Protein AF-V6TWR4-F1 (afdb_monomer)

InterPro domains:
  IPR002110 Ankyrin repeat [PF00023] (154-177)
  IPR002110 Ankyrin repeat [PF12796] (1-73)
  IPR002110 Ankyrin repeat [PF12796] (92-148)
  IPR002110 Ankyrin repeat [PF12796] (181-239)
  IPR002110 Ankyrin repeat [PS50088] (25-45)
  IPR002110 Ankyrin repeat [PS50088] (154-177)
  IPR002110 Ankyrin repeat [PS50088] (185-217)
  IPR002110 Ankyrin repeat [PS50088] (216-243)
  IPR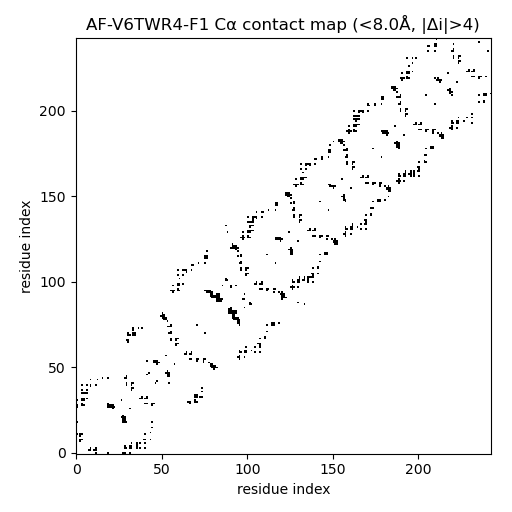002110 Ankyrin repeat [SM00248] (25-49)
  IPR002110 Ankyrin repeat [SM00248] (51-81)
  IPR002110 Ankyrin repeat [SM00248] (92-121)
  IPR002110 Ankyrin repeat [SM00248] (123-152)
  IPR002110 Ankyrin repeat [SM00248] (154-183)
  IPR002110 Ankyrin repeat [SM00248] (185-214)
  IPR002110 Ankyrin repeat [SM00248] (216-243)
  IPR036770 Ankyrin repeat-containing domain superfamily [G3DSA:1.25.40.20] (1-46)
  IPR036770 Ankyrin repeat-containing domain superfamily [G3DSA:1.25.40.20] (47-179)
  IPR036770 Ankyrin repeat-containing domain superfamily [G3DSA:1.25.40.20] (180-241)
  IPR036770 Ankyrin repeat-containing domain superfamily [SSF48403] (2-239)
  IPR050889 Dendritic Spine Regulation and Scaffold [PTHR24166] (138-241)

Sequence (243 aa):
MCAAFIGDIELARSHLSDKDKKNGDGDTALMIAARAGHVNIVELLDPTDKAGVTALMRAADRNDVEAVRALIPLQKGRKTTGCIGTNRAWIFEGTALMIAAAYGHTEVVRLLVEHEMGMRDSYGYTALMMAARNSCTGCVKLLLEKEAGVRDNQGWTALMLAARSGYVECIKLLVKREGGMRDAFGKTALMYAAQGGHKGCIKLLIEKESKVQDKDGVTALMVAAENGNSELITLLLEKEGGM

Radius of gyration: 22.2 Å; Cα contacts (8 Å, |Δi|>4): 477; chains: 1; bounding box: 51×30×66 Å

Structure (mmCIF, N/CA/C/O backbone):
data_AF-V6TWR4-F1
#
_entry.id   AF-V6TWR4-F1
#
loop_
_atom_site.group_PDB
_atom_site.id
_atom_site.type_symbol
_atom_site.label_atom_id
_atom_site.label_alt_id
_atom_site.label_comp_id
_atom_site.label_asym_id
_atom_site.label_entity_id
_atom_site.label_seq_id
_atom_site.pdbx_PDB_ins_code
_atom_site.Cartn_x
_atom_site.Cartn_y
_atom_site.Cartn_z
_atom_site.occupancy
_atom_site.B_iso_or_equiv
_atom_site.auth_seq_id
_atom_site.auth_comp_id
_atom_site.auth_asym_id
_atom_site.auth_atom_id
_atom_site.pdbx_PDB_model_num
ATOM 1 N N . MET A 1 1 ? 18.744 5.187 -27.380 1.00 91.50 1 MET A N 1
ATOM 2 C CA . MET A 1 1 ? 17.299 5.299 -27.700 1.00 91.50 1 MET A CA 1
ATOM 3 C C . MET A 1 1 ? 16.928 4.537 -28.962 1.00 91.50 1 MET A C 1
ATOM 5 O O . MET A 1 1 ? 16.114 3.639 -28.843 1.00 91.50 1 MET A O 1
ATOM 9 N N . CYS A 1 2 ? 17.545 4.794 -30.126 1.00 93.62 2 CYS A N 1
ATOM 10 C CA . CYS A 1 2 ? 17.254 4.023 -31.349 1.00 93.62 2 CYS A CA 1
ATOM 11 C C . CYS A 1 2 ? 17.423 2.509 -31.152 1.00 93.62 2 CYS A C 1
ATOM 13 O O . CYS A 1 2 ? 16.509 1.758 -31.462 1.00 93.62 2 CYS A O 1
ATOM 15 N N . ALA A 1 3 ? 18.532 2.080 -30.537 1.00 95.94 3 ALA A N 1
ATOM 16 C CA . ALA A 1 3 ? 18.772 0.676 -30.191 1.00 95.94 3 ALA A CA 1
ATOM 17 C C . ALA A 1 3 ? 17.649 0.069 -29.330 1.00 95.94 3 ALA A C 1
ATOM 19 O O . ALA A 1 3 ? 17.134 -1.004 -29.626 1.00 95.94 3 ALA A O 1
ATOM 20 N N . ALA A 1 4 ? 17.214 0.814 -28.308 1.00 96.31 4 ALA A N 1
ATOM 21 C CA . ALA A 1 4 ? 16.115 0.427 -27.431 1.00 96.31 4 ALA A CA 1
ATOM 22 C C . ALA A 1 4 ? 14.766 0.347 -28.156 1.00 96.31 4 ALA A C 1
ATOM 24 O O . ALA A 1 4 ? 13.934 -0.451 -27.759 1.00 96.31 4 ALA A O 1
ATOM 25 N N . PHE A 1 5 ? 14.547 1.142 -29.205 1.00 96.75 5 PHE A N 1
ATOM 26 C CA . PHE A 1 5 ? 13.323 1.100 -30.007 1.00 96.75 5 PHE A CA 1
ATOM 27 C C . PHE A 1 5 ? 13.291 -0.116 -30.942 1.00 96.75 5 PHE A C 1
ATOM 29 O O . PHE A 1 5 ? 12.289 -0.826 -31.003 1.00 96.75 5 PHE A O 1
ATOM 36 N N . ILE A 1 6 ? 14.393 -0.381 -31.651 1.00 97.06 6 ILE A N 1
ATOM 37 C CA . ILE A 1 6 ? 14.463 -1.452 -32.660 1.00 97.06 6 ILE A CA 1
ATOM 38 C C . ILE A 1 6 ? 14.790 -2.836 -32.080 1.00 97.06 6 ILE A C 1
ATOM 40 O O . ILE A 1 6 ? 14.736 -3.818 -32.813 1.00 97.06 6 ILE A O 1
ATOM 44 N N . GLY A 1 7 ? 15.131 -2.931 -30.792 1.00 96.31 7 GLY A N 1
ATOM 45 C CA . GLY A 1 7 ? 15.460 -4.207 -30.148 1.00 96.31 7 GLY A CA 1
ATOM 46 C C . GLY A 1 7 ? 16.918 -4.652 -30.324 1.00 96.31 7 GLY A C 1
ATOM 47 O O . GLY A 1 7 ? 17.234 -5.817 -30.089 1.00 96.31 7 GLY A O 1
ATOM 48 N N . ASP A 1 8 ? 17.820 -3.745 -30.707 1.00 97.81 8 ASP A N 1
ATOM 49 C CA . ASP A 1 8 ? 19.246 -4.048 -30.867 1.00 97.81 8 ASP A CA 1
ATOM 50 C C . ASP A 1 8 ? 19.960 -4.022 -29.506 1.00 97.81 8 ASP A C 1
ATOM 52 O O . ASP A 1 8 ? 20.338 -2.966 -28.989 1.00 97.81 8 ASP A O 1
ATOM 56 N N . ILE A 1 9 ? 20.113 -5.202 -28.901 1.00 97.25 9 ILE A N 1
ATOM 57 C CA . ILE A 1 9 ? 20.708 -5.351 -27.569 1.00 97.25 9 ILE A CA 1
ATOM 58 C C . ILE A 1 9 ? 22.208 -5.034 -27.542 1.00 97.25 9 ILE A C 1
ATOM 60 O O . ILE A 1 9 ? 22.692 -4.503 -26.542 1.00 97.25 9 ILE A O 1
ATOM 64 N N . GLU A 1 10 ? 22.943 -5.313 -28.618 1.00 97.56 10 GLU A N 1
ATOM 65 C CA . GLU A 1 10 ? 24.390 -5.082 -28.658 1.00 97.56 10 GLU A CA 1
ATOM 66 C C . GLU A 1 10 ? 24.695 -3.595 -28.832 1.00 97.56 10 GLU A C 1
ATOM 68 O O . GLU A 1 10 ? 25.530 -3.045 -28.108 1.00 97.56 10 GLU A O 1
ATOM 73 N N . LEU A 1 11 ? 23.931 -2.900 -29.679 1.00 96.81 11 LEU A N 1
ATOM 74 C CA . LEU A 1 11 ? 24.009 -1.445 -29.768 1.00 96.81 11 LEU A CA 1
ATOM 75 C C . LEU A 1 11 ? 23.500 -0.767 -28.486 1.00 96.81 11 LEU A C 1
ATOM 77 O O . LEU A 1 11 ? 24.031 0.259 -28.065 1.00 96.81 11 LEU A O 1
ATOM 81 N N . ALA A 1 12 ? 22.487 -1.325 -27.818 1.00 96.50 12 ALA A N 1
ATOM 82 C CA . ALA A 1 12 ? 22.063 -0.811 -26.516 1.00 96.50 12 ALA A CA 1
ATOM 83 C C . ALA A 1 12 ? 23.177 -0.967 -25.463 1.00 96.50 12 ALA A C 1
ATOM 85 O O . ALA A 1 12 ? 23.415 -0.047 -24.677 1.00 96.50 12 ALA A O 1
ATOM 86 N N . ARG A 1 13 ? 23.900 -2.096 -25.482 1.00 97.38 13 ARG A N 1
ATOM 87 C CA . ARG A 1 13 ? 25.025 -2.393 -24.583 1.00 97.38 13 ARG A CA 1
ATOM 88 C C . ARG A 1 13 ? 26.203 -1.445 -24.795 1.00 97.38 13 ARG A C 1
ATOM 90 O O . ARG A 1 13 ? 26.801 -1.006 -23.813 1.00 97.38 13 ARG A O 1
ATOM 97 N N . SER A 1 14 ? 26.524 -1.089 -26.038 1.00 96.94 14 SER A N 1
ATOM 98 C CA . SER A 1 14 ? 27.634 -0.171 -26.329 1.00 96.94 14 SER A CA 1
ATOM 99 C C . SER A 1 14 ? 27.369 1.276 -25.886 1.00 96.94 14 SER A C 1
ATOM 101 O O . SER A 1 14 ? 28.308 2.062 -25.797 1.00 96.94 14 SER A O 1
ATOM 103 N N . HIS A 1 15 ? 26.118 1.629 -25.562 1.00 95.88 15 HIS A N 1
ATOM 104 C CA . HIS A 1 15 ? 25.698 2.982 -25.173 1.00 95.88 15 HIS A CA 1
ATOM 105 C C . HIS A 1 15 ? 25.095 3.067 -23.757 1.00 95.88 15 HIS A C 1
ATOM 107 O O . HIS A 1 15 ? 24.296 3.960 -23.468 1.00 95.88 15 HIS A O 1
ATOM 113 N N . LEU A 1 16 ? 25.486 2.174 -22.838 1.00 95.19 16 LEU A N 1
ATOM 114 C CA . LEU A 1 16 ? 24.964 2.169 -21.461 1.00 95.19 16 LEU A CA 1
ATOM 115 C C . LEU A 1 16 ? 25.239 3.458 -20.671 1.00 95.19 16 LEU A C 1
ATOM 117 O O . LEU A 1 16 ? 24.460 3.785 -19.778 1.00 95.19 16 LEU A O 1
ATOM 121 N N . SER A 1 17 ? 26.292 4.214 -21.003 1.00 95.19 17 SER A N 1
ATOM 122 C CA . SER A 1 17 ? 26.586 5.514 -20.376 1.00 95.19 17 SER A CA 1
ATOM 123 C C . SER A 1 17 ? 25.480 6.553 -20.590 1.00 95.19 17 SER A C 1
ATOM 125 O O . SER A 1 17 ? 25.376 7.513 -19.834 1.00 95.19 17 SER A O 1
ATOM 127 N N . ASP A 1 18 ? 24.651 6.353 -21.615 1.00 94.25 18 ASP A N 1
ATOM 128 C CA . ASP A 1 18 ? 23.606 7.278 -22.041 1.00 94.25 18 ASP A CA 1
ATOM 129 C C . ASP A 1 18 ? 22.201 6.811 -21.634 1.00 94.25 18 ASP A C 1
ATOM 131 O O . ASP A 1 18 ? 21.209 7.420 -22.040 1.00 94.25 18 ASP A O 1
ATOM 135 N N . LYS A 1 19 ? 22.087 5.734 -20.844 1.00 93.06 19 LYS A N 1
ATOM 136 C CA . LYS A 1 19 ? 20.801 5.083 -20.542 1.00 93.06 19 LYS A CA 1
ATOM 137 C C . LYS A 1 19 ? 19.776 5.996 -19.858 1.00 93.06 19 LYS A C 1
ATOM 139 O O . LYS A 1 19 ? 18.580 5.853 -20.112 1.00 93.06 19 LYS A O 1
ATOM 144 N N . ASP A 1 20 ? 20.256 6.945 -19.055 1.00 94.12 20 ASP A N 1
ATOM 145 C CA . ASP A 1 20 ? 19.436 7.880 -18.277 1.00 94.12 20 ASP A CA 1
ATOM 146 C C . ASP A 1 20 ? 19.168 9.207 -19.019 1.00 94.12 20 ASP A C 1
ATOM 148 O O . ASP A 1 20 ? 18.422 10.056 -18.524 1.00 94.12 20 ASP A O 1
ATOM 152 N N . LYS A 1 21 ? 19.744 9.406 -20.219 1.00 95.94 21 LYS A N 1
ATOM 153 C CA . LYS A 1 21 ? 19.432 10.574 -21.058 1.00 95.94 21 LYS A CA 1
ATOM 154 C C . LYS A 1 21 ? 17.971 10.517 -21.507 1.00 95.94 21 LYS A C 1
ATOM 156 O O . LYS A 1 21 ? 17.449 9.444 -21.809 1.00 95.94 21 LYS A O 1
ATOM 161 N N . LYS A 1 22 ? 17.340 11.690 -21.596 1.00 96.06 22 LYS A N 1
ATOM 162 C CA . LYS A 1 22 ? 15.955 11.870 -22.053 1.00 96.06 22 LYS A CA 1
ATOM 163 C C . LYS A 1 22 ? 15.905 12.468 -23.458 1.00 96.06 22 LYS A C 1
ATOM 165 O O . LYS A 1 22 ? 16.767 13.276 -23.802 1.00 96.06 22 LYS A O 1
ATOM 170 N N . ASN A 1 23 ? 14.932 12.055 -24.271 1.00 94.31 23 ASN A N 1
ATOM 171 C CA . ASN A 1 23 ? 14.649 12.689 -25.565 1.00 94.31 23 ASN A CA 1
ATOM 172 C C . ASN A 1 23 ? 13.777 13.952 -25.383 1.00 94.31 23 ASN A C 1
ATOM 174 O O . ASN A 1 23 ? 13.507 14.372 -24.258 1.00 94.31 23 ASN A O 1
ATOM 178 N N . GLY A 1 24 ? 13.325 14.545 -26.494 1.00 93.88 24 GLY A N 1
ATOM 179 C CA . GLY A 1 24 ? 12.424 15.707 -26.482 1.00 93.88 24 GLY A CA 1
ATOM 180 C C . GLY A 1 24 ? 11.056 15.446 -25.838 1.00 93.88 24 GLY A C 1
ATOM 181 O O . GLY A 1 24 ? 10.456 16.378 -25.315 1.00 93.88 24 GLY A O 1
ATOM 182 N N . ASP A 1 25 ? 10.616 14.188 -25.802 1.00 92.06 25 ASP A N 1
ATOM 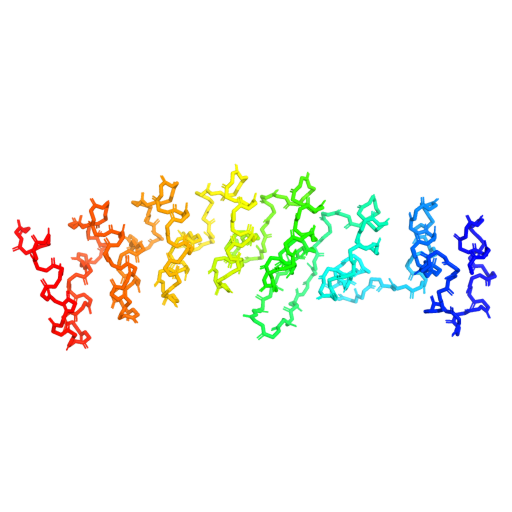183 C CA . ASP A 1 25 ? 9.365 13.755 -25.166 1.00 92.06 25 ASP A CA 1
ATOM 184 C C . ASP A 1 25 ? 9.553 13.403 -23.676 1.00 92.06 25 ASP A C 1
ATOM 186 O O . ASP A 1 25 ? 8.599 13.063 -22.980 1.00 92.06 25 ASP A O 1
ATOM 190 N N . GLY A 1 26 ? 10.787 13.487 -23.163 1.00 93.88 26 GLY A N 1
ATOM 191 C CA . GLY A 1 26 ? 11.133 13.143 -21.782 1.00 93.88 26 GLY A CA 1
ATOM 192 C C . GLY A 1 26 ? 11.427 11.659 -21.537 1.00 93.88 26 GLY A C 1
ATOM 193 O O . GLY A 1 26 ? 11.692 11.281 -20.392 1.00 93.88 26 GLY A O 1
ATOM 194 N N . ASP A 1 27 ? 11.442 10.833 -22.583 1.00 96.12 27 ASP A N 1
ATOM 195 C CA . ASP A 1 27 ? 11.631 9.388 -22.493 1.00 96.12 27 ASP A CA 1
ATOM 196 C C . ASP A 1 27 ? 13.093 8.983 -22.351 1.00 96.12 27 ASP A C 1
ATOM 198 O O . ASP A 1 27 ? 13.963 9.448 -23.092 1.00 96.12 27 ASP A O 1
ATOM 202 N N . THR A 1 28 ? 13.352 8.032 -21.455 1.00 97.56 28 THR A N 1
ATOM 203 C CA . THR A 1 28 ? 14.638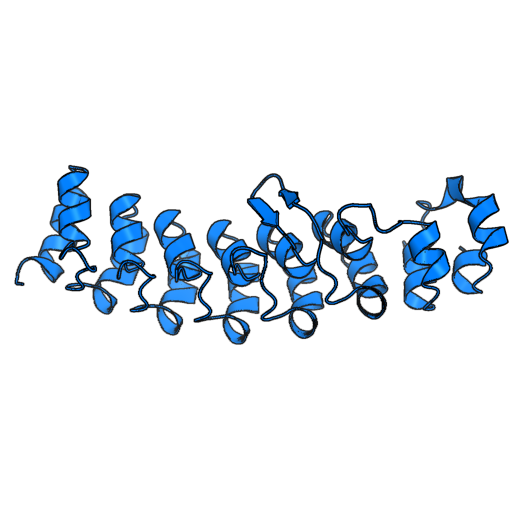 7.331 -21.371 1.00 97.56 28 THR A CA 1
ATOM 204 C C . THR A 1 28 ? 14.682 6.132 -22.319 1.00 97.56 28 THR A C 1
ATOM 206 O O . THR A 1 28 ? 13.658 5.651 -22.815 1.00 97.56 28 THR A O 1
ATOM 209 N N . ALA A 1 29 ? 15.880 5.580 -22.540 1.00 97.31 29 ALA A N 1
ATOM 210 C CA . ALA A 1 29 ? 16.022 4.335 -23.297 1.00 97.31 29 ALA A CA 1
ATOM 211 C C . ALA A 1 29 ? 15.221 3.176 -22.669 1.00 97.31 29 ALA A C 1
ATOM 213 O O . ALA A 1 29 ? 14.689 2.343 -23.400 1.00 97.31 29 ALA A O 1
ATOM 214 N N . LEU A 1 30 ? 15.091 3.158 -21.336 1.00 97.88 30 LEU A N 1
ATOM 215 C CA . LEU A 1 30 ? 14.309 2.165 -20.597 1.00 97.88 30 LEU A CA 1
ATOM 216 C C . LEU A 1 30 ? 12.820 2.237 -20.958 1.00 97.88 30 LEU A C 1
ATOM 218 O O . LEU A 1 30 ? 12.221 1.212 -21.275 1.00 97.88 30 LEU A O 1
ATOM 222 N N . MET A 1 31 ? 12.235 3.440 -20.956 1.00 97.88 31 MET A N 1
ATOM 223 C CA . MET A 1 31 ? 10.822 3.648 -21.299 1.00 97.88 31 MET A CA 1
ATOM 224 C C . MET A 1 31 ? 10.535 3.238 -22.746 1.00 97.88 31 MET A C 1
ATOM 226 O O . MET A 1 31 ? 9.558 2.541 -23.007 1.00 97.88 31 MET A O 1
ATOM 230 N N . ILE A 1 32 ? 11.416 3.613 -23.678 1.00 97.62 32 ILE A N 1
ATOM 231 C CA . ILE A 1 32 ? 11.290 3.248 -25.095 1.00 97.62 32 ILE A CA 1
ATOM 232 C C . ILE A 1 32 ? 11.342 1.726 -25.276 1.00 97.62 32 ILE A C 1
ATOM 234 O O . ILE A 1 32 ? 10.464 1.168 -25.932 1.00 97.62 32 ILE A O 1
ATOM 238 N N . ALA A 1 33 ? 12.320 1.047 -24.663 1.00 98.12 33 ALA A N 1
ATOM 239 C CA . ALA A 1 33 ? 12.419 -0.413 -24.716 1.00 98.12 33 ALA A CA 1
ATOM 240 C C . ALA A 1 33 ? 11.179 -1.091 -24.124 1.00 98.12 33 ALA A C 1
ATOM 242 O O . ALA A 1 33 ? 10.657 -2.041 -24.706 1.00 98.12 33 ALA A O 1
ATOM 243 N N . ALA A 1 34 ? 10.686 -0.584 -22.991 1.00 97.94 34 ALA A N 1
ATOM 244 C CA . ALA A 1 34 ? 9.523 -1.138 -22.316 1.00 97.94 34 ALA A CA 1
ATOM 245 C C . ALA A 1 34 ? 8.248 -1.011 -23.165 1.00 97.94 34 ALA A C 1
ATOM 247 O O . ALA A 1 34 ? 7.542 -2.001 -23.357 1.00 97.94 34 ALA A O 1
ATOM 248 N N . ARG A 1 35 ? 7.996 0.164 -23.762 1.00 98.06 35 ARG A N 1
ATOM 249 C CA . ARG A 1 35 ? 6.850 0.372 -24.669 1.00 98.06 35 ARG A CA 1
ATOM 250 C C . ARG A 1 35 ? 6.952 -0.455 -25.951 1.00 98.06 35 ARG A C 1
ATOM 252 O O . ARG A 1 35 ? 5.927 -0.887 -26.467 1.00 98.06 35 ARG A O 1
ATOM 259 N N . ALA A 1 36 ? 8.167 -0.690 -26.443 1.00 97.50 36 ALA A N 1
ATOM 260 C CA . ALA A 1 36 ? 8.423 -1.545 -27.600 1.00 97.50 36 ALA A CA 1
ATOM 261 C C . ALA A 1 36 ? 8.397 -3.055 -27.273 1.00 97.50 36 ALA A C 1
ATOM 263 O O . ALA A 1 36 ? 8.456 -3.877 -28.183 1.00 97.50 36 ALA A O 1
ATOM 264 N N . GLY A 1 37 ? 8.286 -3.435 -25.994 1.00 97.81 37 GLY A N 1
ATOM 265 C CA . GLY A 1 37 ? 8.206 -4.832 -25.559 1.00 97.81 37 GLY A CA 1
ATOM 266 C C . GLY A 1 37 ? 9.549 -5.567 -25.473 1.00 97.81 37 GLY A C 1
ATOM 267 O O . GLY A 1 37 ? 9.571 -6.787 -25.311 1.00 97.81 37 GLY A O 1
ATOM 268 N N . HIS A 1 38 ? 10.676 -4.856 -25.545 1.00 98.06 38 HIS A N 1
ATOM 269 C CA . HIS A 1 38 ? 12.018 -5.451 -25.557 1.00 98.06 38 HIS A CA 1
ATOM 270 C C . HIS A 1 38 ? 12.513 -5.758 -24.139 1.00 98.06 38 HIS A C 1
ATOM 272 O O . HIS A 1 38 ? 13.347 -5.044 -23.578 1.00 98.06 38 HIS A O 1
ATOM 278 N N . VAL A 1 39 ? 11.990 -6.837 -23.546 1.00 96.94 39 VAL A N 1
ATOM 279 C CA . VAL A 1 39 ? 12.281 -7.265 -22.159 1.00 96.94 39 VAL A CA 1
ATOM 280 C C . VAL A 1 39 ? 13.781 -7.431 -21.900 1.00 96.94 39 VAL A C 1
ATOM 282 O O . VAL A 1 39 ? 14.284 -7.010 -20.865 1.00 96.94 39 VAL A O 1
ATOM 285 N N . ASN A 1 40 ? 14.517 -8.006 -22.849 1.00 97.62 40 ASN A N 1
ATOM 286 C CA . ASN A 1 40 ? 15.966 -8.193 -22.758 1.00 97.62 40 ASN A CA 1
ATOM 287 C C . ASN A 1 40 ? 16.734 -6.862 -22.663 1.00 97.62 40 ASN A C 1
ATOM 289 O O . ASN A 1 40 ? 17.733 -6.787 -21.953 1.00 97.62 40 ASN A O 1
ATOM 293 N N . ILE A 1 41 ? 16.262 -5.810 -23.338 1.00 98.06 41 ILE A N 1
ATOM 294 C CA . ILE A 1 41 ? 16.840 -4.466 -23.230 1.00 98.06 41 ILE A CA 1
ATOM 295 C C . ILE A 1 41 ? 16.414 -3.800 -21.919 1.00 98.06 41 ILE A C 1
ATOM 297 O O . ILE A 1 41 ? 17.237 -3.146 -21.286 1.00 98.06 41 ILE A O 1
ATOM 301 N N . VAL A 1 42 ? 15.173 -3.993 -21.464 1.00 98.12 42 VAL A N 1
ATOM 302 C CA . VAL A 1 42 ? 14.733 -3.515 -20.140 1.00 98.12 42 VAL A CA 1
ATOM 303 C C . VAL A 1 42 ? 15.629 -4.083 -19.036 1.00 98.12 42 VAL A C 1
ATOM 305 O O . VAL A 1 42 ? 16.182 -3.314 -18.254 1.00 98.12 42 VAL A O 1
ATOM 308 N N . GLU A 1 43 ? 15.858 -5.398 -19.032 1.00 97.69 43 GLU A N 1
ATOM 309 C CA . GLU A 1 43 ? 16.732 -6.063 -18.054 1.00 97.69 43 GLU A CA 1
ATOM 310 C C . GLU A 1 43 ? 18.222 -5.733 -18.252 1.00 97.69 43 GLU A C 1
ATOM 312 O O . GLU A 1 43 ? 19.003 -5.856 -17.314 1.00 97.69 43 GLU A O 1
ATOM 317 N N . LEU A 1 44 ? 18.640 -5.281 -19.440 1.00 97.75 44 LEU A N 1
ATOM 318 C CA . LEU A 1 44 ? 19.985 -4.738 -19.657 1.00 97.75 44 LEU A CA 1
ATOM 319 C C . LEU A 1 44 ? 20.142 -3.337 -19.035 1.00 97.75 44 LEU A C 1
ATOM 321 O O . LEU A 1 44 ? 21.194 -3.026 -18.475 1.00 97.75 44 LEU A O 1
ATOM 325 N N . LEU A 1 45 ? 19.125 -2.480 -19.164 1.00 97.38 45 LEU A N 1
ATOM 326 C CA . LEU A 1 45 ? 19.180 -1.069 -18.759 1.00 97.38 45 LEU A CA 1
ATOM 327 C C . LEU A 1 45 ? 18.924 -0.867 -17.256 1.00 97.38 45 LEU A C 1
ATOM 329 O O . LEU A 1 45 ? 19.623 -0.070 -16.614 1.00 97.38 45 LEU A O 1
ATOM 333 N N . ASP A 1 46 ? 17.952 -1.592 -16.700 1.00 97.38 46 ASP A N 1
ATOM 334 C CA . ASP A 1 46 ? 17.601 -1.607 -15.275 1.00 97.38 46 ASP A CA 1
ATOM 335 C C . ASP A 1 46 ? 17.316 -3.059 -14.830 1.00 97.38 46 ASP A C 1
ATOM 337 O O . ASP A 1 46 ? 16.161 -3.500 -14.814 1.00 97.38 46 ASP A O 1
ATOM 341 N N . PRO A 1 47 ? 18.377 -3.833 -14.522 1.00 96.88 47 PRO A N 1
ATOM 342 C CA . PRO A 1 47 ? 18.259 -5.253 -14.215 1.00 96.88 47 PRO A CA 1
ATOM 343 C C . PRO A 1 47 ? 17.426 -5.536 -12.963 1.00 96.88 47 PRO A C 1
ATOM 345 O O . PRO A 1 47 ? 17.536 -4.845 -11.939 1.00 96.88 47 PRO A O 1
ATOM 348 N N . THR A 1 48 ? 16.664 -6.630 -12.994 1.00 95.44 48 THR A N 1
ATOM 349 C CA . THR A 1 48 ? 16.110 -7.226 -11.776 1.00 95.44 48 THR A CA 1
ATOM 350 C C . THR A 1 48 ? 17.260 -7.683 -10.875 1.00 95.44 48 THR A C 1
ATOM 352 O O . THR A 1 48 ? 18.117 -8.459 -11.301 1.00 95.44 48 THR A O 1
ATOM 355 N N . ASP A 1 49 ? 17.305 -7.210 -9.628 1.00 93.62 49 ASP A N 1
ATOM 356 C CA . ASP A 1 49 ? 18.384 -7.593 -8.709 1.00 93.62 49 ASP A CA 1
ATOM 357 C C . ASP A 1 49 ? 18.135 -8.948 -8.020 1.00 93.62 49 ASP A C 1
ATOM 359 O O . ASP A 1 49 ? 17.112 -9.606 -8.213 1.00 93.62 49 ASP A O 1
ATOM 363 N N . LYS A 1 50 ? 19.092 -9.384 -7.192 1.00 91.88 50 LYS A N 1
ATOM 364 C CA . LYS A 1 50 ? 19.027 -10.671 -6.477 1.00 91.88 50 LYS A CA 1
ATOM 365 C C . LYS A 1 50 ? 17.860 -10.765 -5.487 1.00 91.88 50 LYS A C 1
ATOM 367 O O . LYS A 1 50 ? 17.465 -11.874 -5.140 1.00 91.88 50 LYS A O 1
ATOM 372 N N . ALA A 1 51 ? 17.334 -9.628 -5.031 1.00 90.56 51 ALA A N 1
ATOM 373 C CA . ALA A 1 51 ? 16.160 -9.562 -4.169 1.00 90.56 51 ALA A CA 1
ATOM 374 C C . ALA A 1 51 ? 14.853 -9.516 -4.980 1.00 90.56 51 ALA A C 1
ATOM 376 O O . ALA A 1 51 ? 13.778 -9.373 -4.400 1.00 90.56 51 ALA A O 1
ATOM 377 N N . GLY A 1 52 ? 14.920 -9.631 -6.309 1.00 93.50 52 GLY A N 1
ATOM 378 C CA . GLY A 1 52 ? 13.760 -9.575 -7.191 1.00 93.50 52 GLY A CA 1
ATOM 379 C C . GLY A 1 52 ? 13.224 -8.160 -7.405 1.00 93.50 52 GLY A C 1
ATOM 380 O O . GLY A 1 52 ? 12.110 -8.019 -7.909 1.00 93.50 52 GLY A O 1
ATOM 381 N N . VAL A 1 53 ? 13.971 -7.112 -7.032 1.00 94.44 53 VAL A N 1
ATOM 382 C CA . VAL A 1 53 ? 13.534 -5.729 -7.261 1.00 94.44 53 VAL A CA 1
ATOM 383 C C . VAL A 1 53 ? 13.667 -5.412 -8.744 1.00 94.44 53 VAL A C 1
ATOM 385 O O . VAL A 1 53 ? 14.764 -5.448 -9.305 1.00 94.44 53 VAL A O 1
ATOM 388 N N . THR A 1 54 ? 12.534 -5.107 -9.370 1.00 96.69 54 THR A N 1
ATOM 389 C CA . THR A 1 54 ? 12.413 -4.815 -10.804 1.00 96.69 54 THR A CA 1
ATOM 390 C C . THR A 1 54 ? 12.512 -3.319 -11.098 1.00 96.69 54 THR A C 1
ATOM 392 O O . THR A 1 54 ? 12.332 -2.483 -10.208 1.00 96.69 54 THR A O 1
ATOM 395 N N . ALA A 1 55 ? 12.706 -2.971 -12.371 1.00 97.50 55 ALA A N 1
ATOM 396 C CA . ALA A 1 55 ? 12.611 -1.590 -12.839 1.00 97.50 55 ALA A CA 1
ATOM 397 C C . ALA A 1 55 ? 11.251 -0.949 -12.489 1.00 97.50 55 ALA A C 1
ATOM 399 O O . ALA A 1 55 ? 11.209 0.196 -12.044 1.00 97.50 55 ALA A O 1
ATOM 400 N N . LEU A 1 56 ? 10.142 -1.694 -12.606 1.00 98.44 56 LEU A N 1
ATOM 401 C CA . LEU A 1 56 ? 8.796 -1.232 -12.248 1.00 98.44 56 LEU A CA 1
ATOM 402 C C . LEU A 1 56 ? 8.691 -0.879 -10.760 1.00 98.44 56 LEU A C 1
ATOM 404 O O . LEU A 1 56 ? 8.123 0.151 -10.412 1.00 98.44 56 LEU A O 1
ATOM 408 N N . MET A 1 57 ? 9.269 -1.700 -9.881 1.00 96.50 57 MET A N 1
ATOM 409 C CA . MET A 1 57 ? 9.290 -1.433 -8.438 1.00 96.50 57 MET A CA 1
ATOM 410 C C . MET A 1 57 ? 10.111 -0.185 -8.102 1.00 96.50 57 MET A C 1
ATOM 412 O O . MET A 1 57 ? 9.672 0.633 -7.296 1.00 96.50 57 MET A O 1
ATOM 416 N N . ARG A 1 58 ? 11.268 0.004 -8.752 1.00 95.44 58 ARG A N 1
ATOM 417 C CA . ARG A 1 58 ? 12.088 1.217 -8.585 1.00 95.44 58 ARG A CA 1
ATOM 418 C C . ARG A 1 58 ? 11.392 2.457 -9.148 1.00 95.44 58 ARG A C 1
ATOM 420 O O . ARG A 1 58 ? 11.475 3.527 -8.554 1.00 95.44 58 ARG A O 1
ATOM 427 N N . ALA A 1 59 ? 10.688 2.330 -10.271 1.00 97.62 59 ALA A N 1
ATOM 428 C CA . ALA A 1 59 ? 9.871 3.404 -10.828 1.00 97.62 59 ALA A CA 1
ATOM 429 C C . ALA A 1 59 ? 8.716 3.777 -9.884 1.00 97.62 59 ALA A C 1
ATOM 431 O O . ALA A 1 59 ? 8.473 4.961 -9.655 1.00 97.62 59 ALA A O 1
ATOM 432 N N . ALA A 1 60 ? 8.062 2.779 -9.281 1.00 97.06 60 ALA A N 1
ATOM 433 C CA . ALA A 1 60 ? 7.014 2.990 -8.291 1.00 97.06 60 ALA A CA 1
ATOM 434 C C . ALA A 1 60 ? 7.542 3.702 -7.037 1.00 97.06 60 ALA A C 1
ATOM 436 O O . ALA A 1 60 ? 6.935 4.679 -6.617 1.00 97.06 60 ALA A O 1
ATOM 437 N N . ASP A 1 61 ? 8.687 3.283 -6.488 1.00 94.88 61 ASP A N 1
ATOM 438 C CA . ASP A 1 61 ? 9.355 3.941 -5.350 1.00 94.88 61 ASP A CA 1
ATOM 439 C C . ASP A 1 61 ? 9.641 5.430 -5.627 1.00 94.88 61 ASP A C 1
ATOM 441 O O . ASP A 1 61 ? 9.289 6.303 -4.828 1.00 94.88 61 ASP A O 1
ATOM 445 N N . ARG A 1 62 ? 10.174 5.733 -6.819 1.00 95.50 62 ARG A N 1
ATOM 446 C CA . ARG A 1 62 ? 10.507 7.098 -7.265 1.00 95.50 62 ARG A CA 1
ATOM 447 C C . ARG A 1 62 ? 9.309 7.943 -7.711 1.00 95.50 62 ARG A C 1
ATOM 449 O O . ARG A 1 62 ? 9.512 9.099 -8.075 1.00 95.50 62 ARG A O 1
ATOM 456 N N . ASN A 1 63 ? 8.090 7.398 -7.707 1.00 97.31 63 ASN A N 1
ATOM 457 C CA . ASN A 1 63 ? 6.898 8.034 -8.286 1.00 97.31 63 ASN A CA 1
ATOM 458 C C . ASN A 1 63 ? 7.072 8.432 -9.770 1.00 97.31 63 ASN A C 1
ATOM 460 O O . ASN A 1 63 ? 6.541 9.447 -10.224 1.00 97.31 63 ASN A O 1
ATOM 464 N N . ASP A 1 64 ? 7.840 7.651 -10.533 1.00 97.69 64 ASP A N 1
ATOM 465 C CA . ASP A 1 64 ? 8.047 7.870 -11.966 1.00 97.69 64 ASP A CA 1
ATOM 466 C C . ASP A 1 64 ? 6.864 7.288 -12.752 1.00 97.69 64 ASP A C 1
ATOM 468 O O . ASP A 1 64 ? 6.886 6.143 -13.208 1.00 97.69 64 ASP A O 1
ATOM 472 N N . VAL A 1 65 ? 5.793 8.078 -12.850 1.00 98.38 65 VAL A N 1
ATOM 473 C CA . VAL A 1 65 ? 4.506 7.680 -13.445 1.00 98.38 65 VAL A CA 1
ATOM 474 C C . VAL A 1 65 ? 4.665 7.176 -14.882 1.00 98.38 65 VAL A C 1
ATOM 476 O O . VAL A 1 65 ? 4.037 6.183 -15.256 1.00 98.38 65 VAL A O 1
ATOM 479 N N . GLU A 1 66 ? 5.521 7.812 -15.681 1.00 98.06 66 GLU A N 1
ATOM 480 C CA . GLU A 1 66 ? 5.702 7.445 -17.088 1.00 98.06 66 GLU A CA 1
ATOM 481 C C . GLU A 1 66 ? 6.517 6.161 -17.246 1.00 98.06 66 GLU A C 1
ATOM 483 O O . GLU A 1 66 ? 6.156 5.302 -18.059 1.00 98.06 66 GLU A O 1
ATOM 488 N N . ALA A 1 67 ? 7.547 5.958 -16.416 1.00 98.31 67 ALA A N 1
ATOM 489 C CA . ALA A 1 67 ? 8.250 4.679 -16.375 1.00 98.31 67 ALA A CA 1
ATOM 490 C C . ALA A 1 67 ? 7.326 3.555 -15.898 1.00 98.31 67 ALA A C 1
ATOM 492 O O . ALA A 1 67 ? 7.302 2.491 -16.515 1.00 98.31 67 ALA A O 1
ATOM 493 N N . VAL A 1 68 ? 6.521 3.790 -14.854 1.00 98.69 68 VAL A N 1
ATOM 494 C CA . VAL A 1 68 ? 5.521 2.823 -14.372 1.00 98.69 68 VAL A CA 1
ATOM 495 C C . VAL A 1 68 ? 4.581 2.425 -15.507 1.00 98.69 68 VAL A C 1
ATOM 497 O O . VAL A 1 68 ? 4.429 1.236 -15.786 1.00 98.69 68 VAL A O 1
ATOM 500 N N . ARG A 1 69 ? 3.996 3.403 -16.209 1.00 98.50 69 ARG A N 1
ATOM 501 C CA . ARG A 1 69 ? 3.082 3.156 -17.333 1.00 98.50 69 ARG A CA 1
ATOM 502 C C . ARG A 1 69 ? 3.730 2.298 -18.420 1.00 98.50 69 ARG A C 1
ATOM 504 O O . ARG A 1 69 ? 3.093 1.376 -18.922 1.00 98.50 69 ARG A O 1
ATOM 511 N N . ALA A 1 70 ? 4.982 2.588 -18.764 1.00 98.31 70 ALA A N 1
ATOM 512 C CA . ALA A 1 70 ? 5.726 1.842 -19.773 1.00 98.31 70 ALA A CA 1
ATOM 513 C C . ALA A 1 70 ? 6.072 0.408 -19.328 1.00 98.31 70 ALA A C 1
ATOM 515 O O . ALA A 1 70 ? 6.062 -0.501 -20.153 1.00 98.31 70 ALA A O 1
ATOM 516 N N . LEU A 1 71 ? 6.371 0.197 -18.042 1.00 98.69 71 LEU A N 1
ATOM 517 C CA . LEU A 1 71 ? 6.886 -1.072 -17.509 1.00 98.69 71 LEU A CA 1
ATOM 518 C C . LEU A 1 71 ? 5.794 -2.063 -17.075 1.00 98.69 71 LEU A C 1
ATOM 520 O O . LEU A 1 71 ? 6.054 -3.268 -17.026 1.00 98.69 71 LEU A O 1
ATOM 524 N N . ILE A 1 72 ? 4.572 -1.593 -16.797 1.00 98.62 72 ILE A N 1
ATOM 525 C CA . ILE A 1 72 ? 3.432 -2.438 -16.393 1.00 98.62 72 ILE A CA 1
ATOM 526 C C . ILE A 1 72 ? 3.243 -3.677 -17.286 1.00 98.62 72 ILE A C 1
ATOM 528 O O . ILE A 1 72 ? 3.148 -4.774 -16.732 1.00 98.62 72 ILE A O 1
ATOM 532 N N . PRO A 1 73 ? 3.211 -3.577 -18.632 1.00 98.12 73 PRO A N 1
ATOM 533 C CA . PRO A 1 73 ? 2.969 -4.740 -19.487 1.00 98.12 73 PRO A CA 1
ATOM 534 C C . PRO A 1 73 ? 3.995 -5.864 -19.313 1.00 98.12 73 PRO A C 1
ATOM 536 O O . PRO A 1 73 ? 3.664 -7.021 -19.559 1.00 98.12 73 PRO A O 1
ATOM 539 N N . LEU A 1 74 ? 5.214 -5.529 -18.883 1.00 98.00 74 LEU A N 1
ATOM 540 C CA . LEU A 1 74 ? 6.339 -6.460 -18.808 1.00 98.00 74 LEU A CA 1
ATOM 541 C C . LEU A 1 74 ? 6.584 -6.997 -17.395 1.00 98.00 74 LEU A C 1
ATOM 543 O O . LEU A 1 74 ? 7.074 -8.113 -17.246 1.00 98.00 74 LEU A O 1
ATOM 547 N N . GLN A 1 75 ? 6.287 -6.207 -16.360 1.00 98.06 75 GLN A N 1
ATOM 548 C CA . GLN A 1 75 ? 6.734 -6.494 -14.990 1.00 98.06 75 GLN A CA 1
ATOM 549 C C . GLN A 1 75 ? 5.615 -6.517 -13.938 1.00 98.06 75 GLN A C 1
ATOM 551 O O . GLN A 1 75 ? 5.907 -6.796 -12.774 1.00 98.06 75 GLN A O 1
ATOM 556 N N . LYS A 1 76 ? 4.350 -6.268 -14.312 1.00 96.88 76 LYS A N 1
ATOM 557 C CA . LYS A 1 76 ? 3.217 -6.341 -13.372 1.00 96.88 76 LYS A CA 1
ATOM 558 C C . LYS A 1 76 ? 3.128 -7.697 -12.668 1.00 96.88 76 LYS A C 1
ATOM 560 O O . LYS A 1 76 ? 3.376 -8.741 -13.273 1.00 96.88 76 LYS A O 1
ATOM 565 N N . GLY A 1 77 ? 2.734 -7.679 -11.398 1.00 97.00 77 GLY A N 1
ATOM 566 C CA . GLY A 1 77 ? 2.482 -8.892 -10.617 1.00 97.00 77 GLY A CA 1
ATOM 567 C C . GLY A 1 77 ? 3.743 -9.649 -10.193 1.00 97.00 77 GLY A C 1
ATOM 568 O O . GLY A 1 77 ? 3.644 -10.723 -9.599 1.00 97.00 77 GLY A O 1
ATOM 569 N N . ARG A 1 78 ? 4.940 -9.115 -10.466 1.00 97.00 78 ARG A N 1
ATOM 570 C CA . ARG A 1 78 ? 6.181 -9.668 -9.912 1.00 97.00 78 ARG A CA 1
ATOM 571 C C . ARG A 1 78 ? 6.300 -9.277 -8.438 1.00 97.00 78 ARG A C 1
ATOM 573 O O . ARG A 1 78 ? 5.946 -8.164 -8.051 1.00 97.00 78 ARG A O 1
ATOM 580 N N . LYS A 1 79 ? 6.817 -10.199 -7.626 1.00 96.12 79 LYS A N 1
ATOM 581 C CA . LYS A 1 79 ? 7.128 -9.988 -6.207 1.00 96.12 79 LYS A CA 1
ATOM 582 C C . LYS A 1 79 ? 8.637 -9.977 -6.001 1.00 96.12 79 LYS A C 1
ATOM 584 O O . LYS A 1 79 ? 9.361 -10.663 -6.727 1.00 96.12 79 LYS A O 1
ATOM 589 N N . THR A 1 80 ? 9.101 -9.250 -4.991 1.00 93.38 80 THR A N 1
ATOM 590 C CA . THR A 1 80 ? 10.463 -9.451 -4.487 1.00 93.38 80 THR A CA 1
ATOM 591 C C . THR A 1 80 ? 10.612 -10.836 -3.860 1.00 93.38 80 THR A C 1
ATOM 593 O O . THR A 1 80 ? 9.635 -11.481 -3.490 1.00 93.38 80 THR A O 1
ATOM 596 N N . THR A 1 81 ? 11.846 -11.309 -3.741 1.00 89.69 81 THR A N 1
ATOM 597 C CA . THR A 1 81 ? 12.211 -12.514 -2.978 1.00 89.69 81 THR A CA 1
ATOM 598 C C . THR A 1 81 ? 12.776 -12.166 -1.600 1.00 89.69 81 THR A C 1
ATOM 600 O O . THR A 1 81 ? 12.925 -13.040 -0.752 1.00 89.69 81 THR A O 1
ATOM 603 N N . GLY A 1 82 ? 13.099 -10.888 -1.369 1.00 82.06 82 GLY A N 1
ATOM 604 C CA . GLY A 1 82 ? 13.614 -10.367 -0.104 1.00 82.06 82 GLY A CA 1
ATOM 605 C C . GLY A 1 82 ? 12.800 -9.195 0.443 1.00 82.06 82 GLY A C 1
ATOM 606 O O . GLY A 1 82 ? 11.684 -8.912 -0.011 1.00 82.06 82 GLY A O 1
ATOM 607 N N . CYS A 1 83 ? 13.381 -8.504 1.426 1.00 79.94 83 CYS A N 1
ATOM 608 C CA . CYS A 1 83 ? 12.807 -7.289 1.983 1.00 79.94 83 CYS A CA 1
ATOM 609 C C . CYS A 1 83 ? 13.179 -6.059 1.152 1.00 79.94 83 CYS A C 1
ATOM 611 O O . CYS A 1 83 ? 14.332 -5.860 0.773 1.00 79.94 83 CYS A O 1
ATOM 613 N N . ILE A 1 84 ? 12.195 -5.199 0.918 1.00 76.94 84 ILE A N 1
ATOM 614 C CA . ILE A 1 84 ? 12.415 -3.823 0.495 1.00 76.94 84 ILE A CA 1
ATOM 615 C C . ILE A 1 84 ? 12.317 -2.968 1.751 1.00 76.94 84 ILE A C 1
ATOM 617 O O . ILE A 1 84 ? 11.250 -2.860 2.362 1.00 76.94 84 ILE A O 1
ATOM 621 N N . GLY A 1 85 ? 13.444 -2.383 2.147 1.00 68.44 85 GLY A N 1
ATOM 622 C CA . GLY A 1 85 ? 13.461 -1.322 3.141 1.00 68.44 85 GLY A CA 1
ATOM 623 C C . GLY A 1 85 ? 12.975 -0.036 2.492 1.00 68.44 85 GLY A C 1
ATOM 624 O O . GLY A 1 85 ? 13.687 0.553 1.686 1.00 68.44 85 GLY A O 1
ATOM 625 N N . THR A 1 86 ? 11.766 0.396 2.830 1.00 65.38 86 THR A N 1
ATOM 626 C CA . THR A 1 86 ? 11.344 1.777 2.580 1.00 65.38 86 THR A CA 1
ATOM 627 C C . THR A 1 86 ? 11.588 2.584 3.850 1.00 65.38 86 THR A C 1
ATOM 629 O O . THR A 1 86 ? 11.594 2.030 4.951 1.00 65.38 86 THR A O 1
ATOM 632 N N . ASN A 1 87 ? 11.697 3.909 3.741 1.00 62.78 87 ASN A N 1
ATOM 633 C CA . ASN A 1 87 ? 11.787 4.776 4.927 1.00 62.78 87 ASN A CA 1
ATOM 634 C C . ASN A 1 87 ? 10.546 4.679 5.846 1.00 62.78 87 ASN A C 1
ATOM 636 O O . ASN A 1 87 ? 10.538 5.257 6.930 1.00 62.78 87 ASN A O 1
ATOM 640 N N . ARG A 1 88 ? 9.482 3.993 5.407 1.00 63.94 88 ARG A N 1
ATOM 641 C CA . ARG A 1 88 ? 8.172 3.931 6.066 1.00 63.94 88 ARG A CA 1
ATOM 642 C C . ARG A 1 88 ? 7.755 2.526 6.513 1.00 63.94 88 ARG A C 1
ATOM 644 O O . ARG A 1 88 ? 6.969 2.388 7.447 1.00 63.94 88 ARG A O 1
ATOM 651 N N . ALA A 1 89 ? 8.269 1.479 5.874 1.00 65.75 89 ALA A N 1
ATOM 652 C CA . ALA A 1 89 ? 7.936 0.086 6.152 1.00 65.75 89 ALA A CA 1
ATOM 653 C C . ALA A 1 89 ? 8.953 -0.885 5.536 1.00 65.75 89 ALA A C 1
ATOM 655 O O . ALA A 1 89 ? 9.581 -0.601 4.515 1.00 65.75 89 ALA A O 1
ATOM 656 N N . TRP A 1 90 ? 9.040 -2.074 6.124 1.00 82.81 90 TRP A N 1
ATOM 657 C CA . TRP A 1 90 ? 9.662 -3.229 5.489 1.00 82.81 90 TRP A CA 1
ATOM 658 C C . TRP A 1 90 ? 8.586 -4.005 4.739 1.00 82.81 90 TRP A C 1
ATOM 660 O O . TRP A 1 90 ? 7.577 -4.366 5.344 1.00 82.81 90 TRP A O 1
ATOM 670 N N . ILE A 1 91 ? 8.796 -4.244 3.446 1.00 88.50 91 ILE A N 1
ATOM 671 C CA . ILE A 1 91 ? 7.883 -5.035 2.613 1.00 88.50 91 ILE A CA 1
ATOM 672 C C . ILE A 1 91 ? 8.615 -6.308 2.200 1.00 88.50 91 ILE A C 1
ATOM 674 O O . ILE A 1 91 ? 9.647 -6.230 1.534 1.00 88.50 91 ILE A O 1
ATOM 678 N N . PHE A 1 92 ? 8.115 -7.470 2.609 1.00 89.81 92 PHE A N 1
ATOM 679 C CA . PHE A 1 92 ? 8.756 -8.760 2.347 1.00 89.81 92 PHE A CA 1
ATOM 680 C C . PHE A 1 92 ? 7.980 -9.512 1.282 1.00 89.81 92 PHE A C 1
ATOM 682 O O . PHE A 1 92 ? 6.807 -9.812 1.467 1.00 89.81 92 PHE 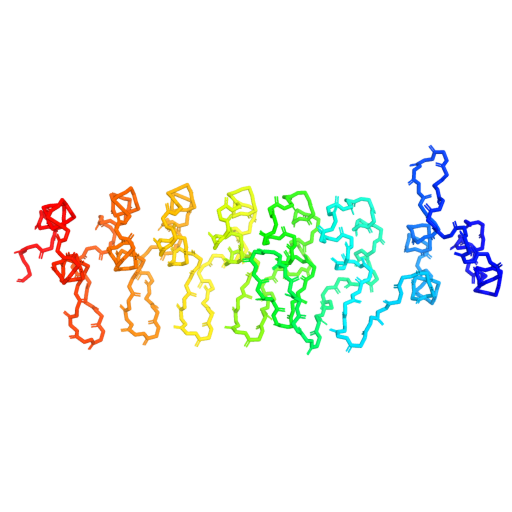A O 1
ATOM 689 N N . GLU A 1 93 ? 8.632 -9.813 0.165 1.00 94.19 93 GLU A N 1
ATOM 690 C CA . GLU A 1 93 ? 7.932 -10.246 -1.045 1.00 94.19 93 GLU A CA 1
ATOM 691 C C . GLU A 1 93 ? 6.871 -9.227 -1.499 1.00 94.19 93 GLU A C 1
ATOM 693 O O . GLU A 1 93 ? 5.694 -9.534 -1.683 1.00 94.19 93 GLU A O 1
ATOM 698 N N . GLY A 1 94 ? 7.286 -7.972 -1.644 1.00 94.69 94 GLY A N 1
ATOM 699 C CA . GLY A 1 94 ? 6.419 -6.870 -2.047 1.00 94.69 94 GLY A CA 1
ATOM 700 C C . GLY A 1 94 ? 6.203 -6.777 -3.550 1.00 94.69 94 GLY A C 1
ATOM 701 O O . GLY A 1 94 ? 7.035 -7.231 -4.334 1.00 94.69 94 GLY A O 1
ATOM 702 N N . THR A 1 95 ? 5.111 -6.123 -3.945 1.00 97.50 95 THR A N 1
ATOM 703 C CA . THR A 1 95 ? 4.846 -5.716 -5.334 1.00 97.50 95 THR A CA 1
ATOM 704 C C . THR A 1 95 ? 5.081 -4.214 -5.529 1.00 97.50 95 THR A C 1
ATOM 706 O O . THR A 1 95 ? 5.245 -3.466 -4.559 1.00 97.50 95 THR A O 1
ATOM 709 N N . ALA A 1 96 ? 5.055 -3.741 -6.777 1.00 97.62 96 ALA A N 1
ATOM 710 C CA . ALA A 1 96 ? 5.161 -2.313 -7.074 1.00 97.62 96 ALA A CA 1
ATOM 711 C C . ALA A 1 96 ? 3.987 -1.506 -6.480 1.00 97.62 96 ALA A C 1
ATOM 713 O O . ALA A 1 96 ? 4.191 -0.404 -5.967 1.00 97.62 96 ALA A O 1
ATOM 714 N N . LEU A 1 97 ? 2.774 -2.070 -6.476 1.00 98.50 97 LEU A N 1
ATOM 715 C CA . LEU A 1 97 ? 1.580 -1.468 -5.880 1.00 98.50 97 LEU A CA 1
ATOM 716 C C . LEU A 1 97 ? 1.742 -1.250 -4.371 1.00 98.50 97 LEU A C 1
ATOM 718 O O . LEU A 1 97 ? 1.389 -0.183 -3.870 1.00 98.50 97 LEU A O 1
ATOM 722 N N . MET A 1 98 ? 2.304 -2.226 -3.648 1.00 97.50 98 MET A N 1
ATOM 723 C CA . MET A 1 98 ? 2.544 -2.105 -2.202 1.00 97.50 98 MET A CA 1
ATOM 724 C C . MET A 1 98 ? 3.557 -1.006 -1.880 1.00 97.50 98 MET A C 1
ATOM 726 O O . MET A 1 98 ? 3.338 -0.233 -0.947 1.00 97.50 98 MET A O 1
ATOM 730 N N . ILE A 1 99 ? 4.630 -0.905 -2.672 1.00 96.12 99 ILE A N 1
ATOM 731 C CA . ILE A 1 99 ? 5.627 0.168 -2.551 1.00 96.12 99 ILE A CA 1
ATOM 732 C C . ILE A 1 99 ? 4.948 1.526 -2.764 1.00 96.12 99 ILE A C 1
ATOM 734 O O . ILE A 1 99 ? 5.021 2.400 -1.899 1.00 96.12 99 ILE A O 1
ATOM 738 N N . ALA A 1 100 ? 4.222 1.692 -3.872 1.00 97.31 100 ALA A N 1
ATOM 739 C CA . ALA A 1 100 ? 3.528 2.938 -4.191 1.00 97.31 100 ALA A CA 1
ATOM 740 C C . ALA A 1 100 ? 2.521 3.346 -3.101 1.00 97.31 100 ALA A C 1
ATOM 742 O O . ALA A 1 100 ? 2.464 4.513 -2.705 1.00 97.31 100 ALA A O 1
ATOM 743 N N . ALA A 1 101 ? 1.764 2.382 -2.574 1.00 97.50 101 ALA A N 1
ATOM 744 C CA . ALA A 1 101 ? 0.794 2.604 -1.509 1.00 97.50 101 ALA A CA 1
ATOM 745 C C . ALA A 1 101 ? 1.450 3.014 -0.179 1.00 97.50 101 ALA A C 1
ATOM 747 O O . ALA A 1 101 ? 0.922 3.891 0.505 1.00 97.50 101 ALA A O 1
ATOM 748 N N . ALA A 1 102 ? 2.609 2.441 0.171 1.00 95.88 102 ALA A N 1
ATOM 749 C CA . ALA A 1 102 ? 3.358 2.803 1.378 1.00 95.88 102 ALA 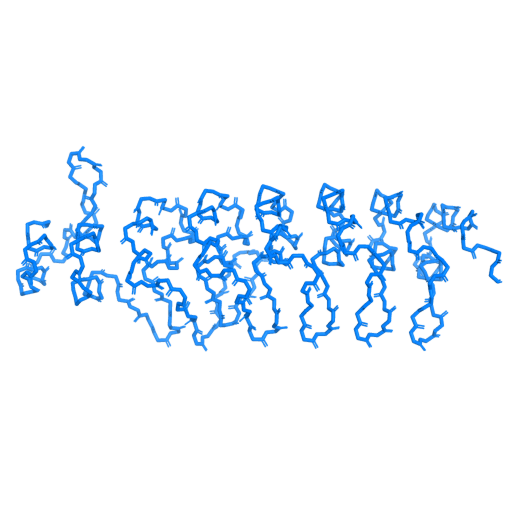A CA 1
ATOM 750 C C . ALA A 1 102 ? 3.870 4.258 1.346 1.00 95.88 102 ALA A C 1
ATOM 752 O O . ALA A 1 102 ? 3.899 4.940 2.377 1.00 95.88 102 ALA A O 1
ATOM 753 N N . TYR A 1 103 ? 4.246 4.755 0.164 1.00 95.19 103 TYR A N 1
ATOM 754 C CA . TYR A 1 103 ? 4.686 6.142 -0.018 1.00 95.19 103 TYR A CA 1
ATOM 755 C C . TYR A 1 103 ? 3.549 7.135 -0.284 1.00 95.19 103 TYR A C 1
ATOM 757 O O . TYR A 1 103 ? 3.729 8.335 -0.069 1.00 95.19 103 TYR A O 1
ATOM 765 N N . GLY A 1 104 ? 2.369 6.655 -0.680 1.00 96.81 104 GLY A N 1
ATOM 766 C CA . GLY A 1 104 ? 1.211 7.496 -0.981 1.00 96.81 104 GLY A CA 1
ATOM 767 C C . GLY A 1 104 ? 1.165 8.009 -2.421 1.00 96.81 104 GLY A C 1
ATOM 768 O O . GLY A 1 104 ? 0.452 8.976 -2.709 1.00 96.81 104 GLY A O 1
ATOM 769 N N . HIS A 1 105 ? 1.893 7.353 -3.327 1.00 98.00 105 HIS A N 1
ATOM 770 C CA . HIS A 1 105 ? 1.985 7.681 -4.751 1.00 98.00 105 HIS A CA 1
ATOM 771 C C . HIS A 1 105 ? 0.688 7.307 -5.471 1.00 98.00 105 HIS A C 1
ATOM 773 O O . HIS A 1 105 ? 0.576 6.292 -6.154 1.00 98.00 105 HIS A O 1
ATOM 779 N N . THR A 1 106 ? -0.334 8.134 -5.265 1.00 98.50 106 THR A N 1
ATOM 780 C CA . THR A 1 106 ? -1.733 7.824 -5.597 1.00 98.50 106 THR A CA 1
ATOM 781 C C . THR A 1 106 ? -1.948 7.568 -7.091 1.00 98.50 106 THR A C 1
ATOM 783 O O . THR A 1 106 ? -2.750 6.709 -7.448 1.00 98.50 106 THR A O 1
ATOM 786 N N . GLU A 1 107 ? -1.219 8.259 -7.969 1.00 98.62 107 GLU A N 1
ATOM 787 C CA . GLU A 1 107 ? -1.335 8.029 -9.414 1.00 98.62 107 GLU A CA 1
ATOM 788 C C . GLU A 1 107 ? -0.678 6.713 -9.845 1.00 98.62 107 GLU A C 1
ATOM 790 O O . GLU A 1 107 ? -1.262 5.958 -10.615 1.00 98.62 107 GLU A O 1
ATOM 795 N N . VAL A 1 108 ? 0.476 6.361 -9.273 1.00 98.75 108 VAL A N 1
ATOM 796 C CA . VAL A 1 108 ? 1.096 5.044 -9.487 1.00 98.75 108 VAL A CA 1
ATOM 797 C C . VAL A 1 108 ? 0.179 3.924 -8.979 1.00 98.75 108 VAL A C 1
ATOM 799 O O . VAL A 1 108 ? -0.014 2.927 -9.673 1.00 98.75 108 VAL A O 1
ATOM 802 N N . VAL A 1 109 ? -0.459 4.109 -7.817 1.00 98.69 109 VAL A N 1
ATOM 803 C CA . VAL A 1 109 ? -1.476 3.176 -7.298 1.00 98.69 109 VAL A CA 1
ATOM 804 C C . VAL A 1 109 ? -2.639 3.021 -8.278 1.00 98.69 109 VAL A C 1
ATOM 806 O O . VAL A 1 109 ? -3.055 1.896 -8.546 1.00 98.69 109 VAL A O 1
ATOM 809 N N . ARG A 1 110 ? -3.134 4.117 -8.867 1.00 98.56 110 ARG A N 1
ATOM 810 C CA . ARG A 1 110 ? -4.201 4.072 -9.881 1.00 98.56 110 ARG A CA 1
ATOM 811 C C . ARG A 1 110 ? -3.808 3.242 -11.103 1.00 98.56 110 ARG A C 1
ATOM 813 O O . ARG A 1 110 ? -4.653 2.530 -11.634 1.00 98.56 110 ARG A O 1
ATOM 820 N N . LEU A 1 111 ? -2.554 3.324 -11.546 1.00 98.56 111 LEU A N 1
ATOM 821 C CA . LEU A 1 111 ? -2.069 2.546 -12.690 1.00 98.56 111 LEU A CA 1
ATOM 822 C C . LEU A 1 111 ? -1.904 1.056 -12.370 1.00 98.56 111 LEU A C 1
ATOM 824 O O . LEU A 1 111 ? -2.113 0.217 -13.241 1.00 98.56 111 LEU A O 1
ATOM 828 N N . LEU A 1 112 ? -1.522 0.723 -11.136 1.00 98.69 112 LEU A N 1
ATOM 829 C CA . LEU A 1 112 ? -1.180 -0.646 -10.744 1.00 98.69 112 LEU A CA 1
ATOM 830 C C . LEU A 1 112 ? -2.343 -1.437 -10.134 1.00 98.69 112 LEU A C 1
ATOM 832 O O . LEU A 1 112 ? -2.292 -2.667 -10.131 1.00 98.69 112 LEU A O 1
ATOM 836 N N . VAL A 1 113 ? -3.385 -0.770 -9.625 1.00 98.00 113 VAL A N 1
ATOM 837 C CA . VAL A 1 113 ? -4.449 -1.427 -8.845 1.00 98.00 113 VAL A CA 1
ATOM 838 C C . VAL A 1 113 ? -5.127 -2.566 -9.608 1.00 98.00 113 VAL A C 1
ATOM 840 O O . VAL A 1 113 ? -5.229 -3.662 -9.075 1.00 98.00 113 VAL A O 1
ATOM 843 N N . GLU A 1 114 ? -5.495 -2.382 -10.876 1.00 96.75 114 GLU A N 1
ATOM 844 C CA . GLU A 1 114 ? -6.164 -3.433 -11.668 1.00 96.75 114 GLU A CA 1
ATOM 845 C C . GLU A 1 114 ? -5.235 -4.602 -12.051 1.00 96.75 114 GLU A C 1
ATOM 847 O O . GLU A 1 114 ? -5.675 -5.587 -12.642 1.00 96.75 114 GLU A O 1
ATOM 852 N N . HIS A 1 115 ? -3.940 -4.506 -11.746 1.00 97.62 115 HIS A N 1
ATOM 853 C CA . HIS A 1 115 ? -2.948 -5.527 -12.074 1.00 97.62 115 HIS A CA 1
ATOM 854 C C . HIS A 1 115 ? -2.441 -6.298 -10.859 1.00 97.62 115 HIS A C 1
ATOM 856 O O . HIS A 1 115 ? -2.081 -7.464 -11.000 1.00 97.62 115 HIS A O 1
ATOM 862 N N . GLU A 1 116 ? -2.393 -5.657 -9.692 1.00 98.25 116 GLU A N 1
ATOM 863 C CA . GLU A 1 116 ? -1.770 -6.221 -8.489 1.00 98.25 116 GLU A CA 1
ATOM 864 C C . GLU A 1 116 ? -2.702 -6.236 -7.269 1.00 98.25 116 GLU A C 1
ATOM 866 O O . GLU A 1 116 ? -2.281 -6.649 -6.188 1.00 98.25 116 GLU A O 1
ATOM 871 N N . MET A 1 117 ? -3.966 -5.813 -7.413 1.00 94.25 117 MET A N 1
ATOM 872 C CA . MET A 1 117 ? -4.938 -5.875 -6.316 1.00 94.25 117 MET A CA 1
ATOM 873 C C . MET A 1 117 ? -5.067 -7.289 -5.743 1.00 94.25 117 MET A C 1
ATOM 875 O O . MET A 1 117 ? -5.101 -8.285 -6.469 1.00 94.25 117 MET A O 1
ATOM 879 N N . GLY A 1 118 ? -5.176 -7.368 -4.419 1.00 95.12 118 GLY A N 1
ATOM 880 C CA . GLY A 1 118 ? -5.370 -8.629 -3.701 1.00 95.12 118 GLY A CA 1
ATOM 881 C C . GLY A 1 118 ? -4.102 -9.468 -3.536 1.00 95.12 118 GLY A C 1
ATOM 882 O O . GLY A 1 118 ? -4.129 -10.454 -2.793 1.00 95.12 118 GLY A O 1
ATOM 883 N N . MET A 1 119 ? -2.985 -9.076 -4.159 1.00 97.69 119 MET A N 1
ATOM 884 C CA . MET A 1 119 ? -1.681 -9.653 -3.851 1.00 97.69 119 MET A CA 1
ATOM 885 C C . MET A 1 119 ? -1.281 -9.324 -2.411 1.00 97.69 119 MET A C 1
ATOM 887 O O . MET A 1 119 ? -1.658 -8.290 -1.856 1.00 97.69 119 MET A O 1
ATOM 891 N N . ARG A 1 120 ? -0.509 -10.228 -1.803 1.00 96.94 120 ARG A N 1
ATOM 892 C CA . ARG A 1 120 ? -0.074 -10.119 -0.409 1.00 96.94 120 ARG A CA 1
ATOM 893 C C . ARG A 1 120 ? 1.419 -10.355 -0.270 1.00 96.94 120 ARG A C 1
ATOM 895 O O . ARG A 1 120 ? 1.994 -11.184 -0.983 1.00 96.94 120 ARG A O 1
ATOM 902 N N . ASP A 1 121 ? 2.016 -9.614 0.648 1.00 95.88 121 ASP A N 1
ATOM 903 C CA . ASP A 1 121 ? 3.392 -9.822 1.082 1.00 95.88 121 ASP A CA 1
ATOM 904 C C . ASP A 1 121 ? 3.490 -11.100 1.952 1.00 95.88 121 ASP A C 1
ATOM 906 O O . ASP A 1 121 ? 2.487 -11.790 2.175 1.00 95.88 121 ASP A O 1
ATOM 910 N N . SER A 1 122 ? 4.682 -11.468 2.424 1.00 95.62 122 SER A N 1
ATOM 911 C CA . SER A 1 122 ? 4.874 -12.704 3.203 1.00 95.62 122 SER A CA 1
ATOM 912 C C . SER A 1 122 ? 4.195 -12.694 4.583 1.00 95.62 122 SER A C 1
ATOM 914 O O . SER A 1 122 ? 3.956 -13.759 5.157 1.00 95.62 122 SER A O 1
ATOM 916 N N . TYR A 1 123 ? 3.816 -11.521 5.101 1.00 95.12 123 TYR A N 1
ATOM 917 C CA . TYR A 1 123 ? 3.028 -11.362 6.328 1.00 95.12 123 TYR A CA 1
ATOM 918 C C . TYR A 1 123 ? 1.522 -11.281 6.060 1.00 95.12 123 TYR A C 1
ATOM 920 O O . TYR A 1 123 ? 0.727 -11.218 6.998 1.00 95.12 123 TYR A O 1
ATOM 928 N N . GLY A 1 124 ? 1.110 -11.322 4.793 1.00 97.06 124 GLY A N 1
ATOM 929 C CA . GLY A 1 124 ? -0.285 -11.208 4.393 1.00 97.06 124 GLY A CA 1
ATOM 930 C C . GLY A 1 124 ? -0.753 -9.765 4.183 1.00 97.06 124 GLY A C 1
ATOM 931 O O . GLY A 1 124 ? -1.948 -9.564 3.963 1.00 97.06 124 GLY A O 1
ATOM 932 N N . TYR A 1 125 ? 0.140 -8.769 4.230 1.00 97.00 125 TYR A N 1
ATOM 933 C CA . TYR A 1 125 ? -0.236 -7.367 4.049 1.00 97.00 125 TYR A CA 1
ATOM 934 C C . TYR A 1 125 ? -0.601 -7.090 2.592 1.00 97.00 125 TYR A C 1
ATOM 936 O O . TYR A 1 125 ? 0.105 -7.503 1.671 1.00 97.00 125 TYR A O 1
ATOM 944 N N . THR A 1 126 ? -1.682 -6.337 2.389 1.00 98.12 126 THR A N 1
ATOM 945 C CA . THR A 1 126 ? -2.070 -5.797 1.078 1.00 98.12 126 THR A CA 1
ATOM 946 C C . THR A 1 126 ? -1.572 -4.363 0.889 1.00 98.12 126 THR A C 1
ATOM 948 O O . THR A 1 126 ? -1.090 -3.715 1.826 1.00 98.12 126 THR A O 1
ATOM 951 N N . ALA A 1 127 ? -1.750 -3.810 -0.311 1.00 98.06 127 ALA A N 1
ATOM 952 C CA . ALA A 1 127 ? -1.458 -2.406 -0.570 1.00 98.06 127 ALA A CA 1
ATOM 953 C C . ALA A 1 127 ? -2.336 -1.460 0.275 1.00 98.06 127 ALA A C 1
ATOM 955 O O . ALA A 1 127 ? -1.841 -0.451 0.781 1.00 98.06 127 ALA A O 1
ATOM 956 N N . LEU A 1 128 ? -3.614 -1.791 0.497 1.00 98.75 128 LEU A N 1
ATOM 957 C CA . LEU A 1 128 ? -4.520 -1.025 1.362 1.00 98.75 128 LEU A CA 1
ATOM 958 C C . LEU A 1 128 ? -3.995 -0.950 2.799 1.00 98.75 128 LEU A C 1
ATOM 960 O O . LEU A 1 128 ? -4.025 0.120 3.408 1.00 98.75 128 LEU A O 1
ATOM 964 N N . MET A 1 129 ? -3.464 -2.058 3.324 1.00 98.12 129 MET A N 1
ATOM 965 C CA . MET A 1 129 ? -2.844 -2.096 4.651 1.00 98.12 129 MET A CA 1
ATOM 966 C C . MET A 1 129 ? -1.598 -1.209 4.720 1.00 98.12 129 MET A C 1
ATOM 968 O O .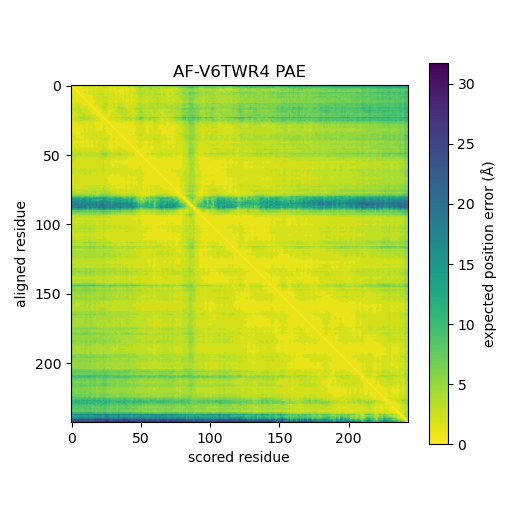 MET A 1 129 ? -1.440 -0.461 5.687 1.00 98.12 129 MET A O 1
ATOM 972 N N . MET A 1 130 ? -0.755 -1.218 3.679 1.00 96.56 130 MET A N 1
ATOM 973 C CA . MET A 1 130 ? 0.401 -0.316 3.588 1.00 96.56 130 MET A CA 1
ATOM 974 C C . MET A 1 130 ? -0.024 1.156 3.562 1.00 96.56 130 MET A C 1
ATOM 976 O O . MET A 1 130 ? 0.550 1.972 4.288 1.00 96.56 130 MET A O 1
ATOM 980 N N . ALA A 1 131 ? -1.054 1.500 2.784 1.00 97.69 131 ALA A N 1
ATOM 981 C CA . ALA A 1 131 ? -1.577 2.862 2.710 1.00 97.69 131 ALA A CA 1
ATOM 982 C C . ALA A 1 131 ? -2.175 3.326 4.048 1.00 97.69 131 ALA A C 1
ATOM 984 O O . ALA A 1 131 ? -1.884 4.433 4.508 1.00 97.69 131 ALA A O 1
ATOM 985 N N . ALA A 1 132 ? -2.978 2.479 4.697 1.00 98.06 132 ALA A N 1
ATOM 986 C CA . ALA A 1 132 ? -3.618 2.785 5.974 1.00 98.06 132 ALA A CA 1
ATOM 987 C C . ALA A 1 132 ? -2.595 2.940 7.108 1.00 98.06 132 ALA A C 1
ATOM 989 O O . ALA A 1 132 ? -2.683 3.891 7.882 1.00 98.06 132 ALA A O 1
ATOM 990 N N . ARG A 1 133 ? -1.572 2.075 7.157 1.00 95.25 133 ARG A N 1
ATOM 991 C CA . ARG A 1 133 ? -0.455 2.157 8.115 1.00 95.25 133 ARG A CA 1
ATOM 992 C C . ARG A 1 133 ? 0.393 3.424 7.959 1.00 95.25 133 ARG A C 1
ATOM 994 O O . ARG A 1 133 ? 1.092 3.782 8.899 1.00 95.25 133 ARG A O 1
ATOM 1001 N N . ASN A 1 134 ? 0.332 4.097 6.810 1.00 94.56 134 ASN A N 1
ATOM 1002 C CA . ASN A 1 134 ? 1.127 5.291 6.501 1.00 94.56 134 ASN A CA 1
ATOM 1003 C C . ASN A 1 134 ? 0.279 6.553 6.271 1.00 94.56 134 ASN A C 1
ATOM 1005 O O . ASN A 1 134 ? 0.773 7.538 5.723 1.00 94.56 134 ASN A O 1
ATOM 1009 N N . SER A 1 135 ? -1.001 6.543 6.663 1.00 96.50 135 SER A N 1
ATOM 1010 C CA . SER A 1 135 ? -1.929 7.676 6.500 1.00 96.50 135 SER A CA 1
ATOM 1011 C C . SER A 1 135 ? -2.085 8.174 5.049 1.00 96.50 135 SER A C 1
ATOM 1013 O O . SER A 1 135 ? -2.400 9.336 4.782 1.00 96.50 135 SER A O 1
ATOM 1015 N N . CYS A 1 136 ? -1.880 7.296 4.067 1.00 97.38 136 CYS A N 1
ATOM 1016 C CA . CYS A 1 136 ? -1.945 7.631 2.646 1.00 97.38 136 CYS A CA 1
ATOM 1017 C C . CYS A 1 136 ? -3.400 7.591 2.146 1.00 97.38 136 CYS A C 1
ATOM 1019 O O . CYS A 1 136 ? -3.793 6.725 1.365 1.00 97.38 136 CYS A O 1
ATOM 1021 N N . THR A 1 137 ? -4.220 8.538 2.611 1.00 97.88 137 THR A N 1
ATOM 1022 C CA . THR A 1 137 ? -5.685 8.563 2.411 1.00 97.88 137 THR A CA 1
ATOM 1023 C C . THR A 1 137 ? -6.128 8.511 0.945 1.00 97.88 137 THR A C 1
ATOM 1025 O O . THR A 1 137 ? -7.141 7.882 0.641 1.00 97.88 137 THR A O 1
ATOM 1028 N N . GLY A 1 138 ? -5.380 9.124 0.021 1.00 98.19 138 GLY A N 1
ATOM 1029 C CA . GLY A 1 138 ? -5.646 9.036 -1.422 1.00 98.19 138 GLY A CA 1
ATOM 1030 C C . GLY A 1 138 ? -5.554 7.601 -1.948 1.00 98.19 138 GLY A C 1
ATOM 1031 O O . GLY A 1 138 ? -6.450 7.142 -2.654 1.00 98.19 138 GLY A O 1
ATOM 1032 N N . CYS A 1 139 ? -4.526 6.865 -1.523 1.00 98.50 139 CYS A N 1
ATOM 1033 C CA . CYS A 1 139 ? -4.354 5.450 -1.852 1.00 98.50 139 CYS A CA 1
ATOM 1034 C C . CYS A 1 139 ? -5.416 4.583 -1.166 1.00 98.50 139 CYS A C 1
ATOM 1036 O O . CYS A 1 139 ? -5.989 3.714 -1.816 1.00 98.50 139 CYS A O 1
ATOM 1038 N N . VAL A 1 140 ? -5.750 4.867 0.103 1.00 98.69 140 VAL A N 1
ATOM 1039 C CA . VAL A 1 140 ? -6.838 4.174 0.819 1.00 98.69 140 VAL A CA 1
ATOM 1040 C C . VAL A 1 140 ? -8.143 4.267 0.032 1.00 98.69 140 VAL A C 1
ATOM 1042 O O . VAL A 1 140 ? -8.775 3.243 -0.187 1.00 98.69 140 VAL A O 1
ATOM 1045 N N . LYS A 1 141 ? -8.525 5.454 -0.461 1.00 98.12 141 LYS A N 1
ATOM 1046 C CA . LYS A 1 141 ? -9.752 5.627 -1.264 1.00 98.12 141 LYS A CA 1
ATOM 1047 C C . LYS A 1 141 ? -9.773 4.756 -2.521 1.00 98.12 141 LYS A C 1
ATOM 1049 O O . LYS A 1 141 ? -10.816 4.196 -2.834 1.00 98.12 141 LYS A O 1
ATOM 1054 N N . LEU A 1 142 ? -8.652 4.658 -3.238 1.00 97.88 142 LEU A N 1
ATOM 1055 C CA . LEU A 1 142 ? -8.569 3.862 -4.468 1.00 97.88 142 LEU A CA 1
ATOM 1056 C C . LEU A 1 142 ? -8.613 2.357 -4.191 1.00 97.88 142 LEU A C 1
ATOM 1058 O O . LEU A 1 142 ? -9.249 1.612 -4.930 1.00 97.88 142 LEU A O 1
ATOM 1062 N N . LEU A 1 143 ? -7.942 1.917 -3.129 1.00 98.56 143 LEU A N 1
ATOM 1063 C CA . LEU A 1 143 ? -7.781 0.499 -2.808 1.00 98.56 143 LEU A CA 1
ATOM 1064 C C . LEU A 1 143 ? -8.972 -0.072 -2.025 1.00 98.56 143 LEU A C 1
ATOM 1066 O O . LEU A 1 143 ? -9.192 -1.281 -2.047 1.00 98.56 143 LEU A O 1
ATOM 1070 N N . LEU A 1 144 ? -9.766 0.785 -1.371 1.00 96.69 144 LEU A N 1
ATOM 1071 C CA . LEU A 1 144 ? -10.889 0.386 -0.518 1.00 96.69 144 LEU A CA 1
ATOM 1072 C C . LEU A 1 144 ? -11.877 -0.539 -1.236 1.00 96.69 144 LEU A C 1
ATOM 1074 O O . LEU A 1 144 ? -12.277 -1.554 -0.677 1.00 96.69 144 LEU A O 1
ATOM 1078 N N . GLU A 1 145 ? -12.258 -0.225 -2.474 1.00 92.69 145 GLU A N 1
ATOM 1079 C CA . GLU A 1 145 ? -13.256 -1.029 -3.195 1.00 92.69 145 GLU A CA 1
ATOM 1080 C C . GLU A 1 145 ? -12.740 -2.399 -3.639 1.00 92.69 145 GLU A C 1
ATOM 1082 O O . GLU A 1 145 ? -13.537 -3.272 -3.981 1.00 92.69 145 GLU A O 1
ATOM 1087 N N . LYS A 1 146 ? -11.420 -2.599 -3.636 1.00 93.75 146 LYS A N 1
ATOM 1088 C CA . LYS A 1 146 ? -10.785 -3.827 -4.124 1.00 93.75 146 LYS A CA 1
ATOM 1089 C C . LYS A 1 146 ? -10.273 -4.718 -2.996 1.00 93.75 146 LYS A C 1
ATOM 1091 O O . LYS A 1 146 ? -10.288 -5.935 -3.141 1.00 93.75 146 LYS A O 1
ATOM 1096 N N . GLU A 1 147 ? -9.821 -4.130 -1.890 1.00 98.12 147 GLU A N 1
ATOM 1097 C CA . GLU A 1 147 ? -9.080 -4.853 -0.846 1.00 98.12 147 GLU A CA 1
ATOM 1098 C C . GLU A 1 147 ? -9.690 -4.751 0.559 1.00 98.12 147 GLU A C 1
ATOM 1100 O O . GLU A 1 147 ? -9.168 -5.369 1.488 1.00 98.12 147 GLU A O 1
ATOM 1105 N N . ALA A 1 148 ? -10.781 -3.999 0.750 1.00 97.06 148 ALA A N 1
ATOM 1106 C CA . ALA A 1 148 ? -11.400 -3.893 2.068 1.00 97.06 148 ALA A CA 1
ATOM 1107 C C . ALA A 1 148 ? -11.870 -5.254 2.596 1.00 97.06 148 ALA A C 1
ATOM 1109 O O . ALA A 1 148 ? -12.451 -6.067 1.874 1.00 97.06 148 ALA A O 1
ATOM 1110 N N . GLY A 1 149 ? -11.652 -5.476 3.889 1.00 97.62 149 GLY A N 1
ATOM 1111 C CA . GLY A 1 149 ? -12.029 -6.712 4.573 1.00 97.62 149 GLY A CA 1
ATOM 1112 C C . GLY A 1 149 ? -11.024 -7.854 4.405 1.00 97.62 149 GLY A C 1
ATOM 1113 O O . GLY A 1 149 ? -11.209 -8.926 4.987 1.00 97.62 149 GLY A O 1
ATOM 1114 N N . VAL A 1 150 ? -9.935 -7.643 3.665 1.00 98.19 150 VAL A N 1
ATOM 1115 C CA . VAL A 1 150 ? -8.802 -8.569 3.682 1.00 98.19 150 VAL A CA 1
ATOM 1116 C C . VAL A 1 150 ? -8.109 -8.514 5.047 1.00 98.19 150 VAL A C 1
ATOM 1118 O O . VAL A 1 150 ? -8.029 -7.463 5.683 1.00 98.19 150 VAL A O 1
ATOM 1121 N N . ARG A 1 151 ? -7.618 -9.671 5.503 1.00 98.25 151 ARG A N 1
ATOM 1122 C CA . ARG A 1 151 ? -6.857 -9.822 6.745 1.00 98.25 151 ARG A CA 1
ATOM 1123 C C . ARG A 1 151 ? -5.457 -10.361 6.473 1.00 98.25 151 ARG A C 1
ATOM 1125 O O . ARG A 1 151 ? -5.303 -11.226 5.603 1.00 98.25 151 ARG A O 1
ATOM 1132 N N . ASP A 1 152 ? -4.482 -9.858 7.223 1.00 98.19 152 ASP A N 1
ATOM 1133 C CA . ASP A 1 152 ? -3.115 -10.381 7.221 1.00 98.19 152 ASP A CA 1
ATOM 1134 C C . ASP A 1 152 ? -3.033 -11.733 7.961 1.00 98.19 152 ASP A C 1
ATOM 1136 O O . ASP A 1 152 ? -4.045 -12.275 8.425 1.00 98.19 152 ASP A O 1
ATOM 1140 N N . ASN A 1 153 ? -1.828 -12.294 8.083 1.00 98.00 153 ASN A N 1
ATOM 1141 C CA . ASN A 1 153 ? -1.618 -13.604 8.707 1.00 98.00 153 ASN A CA 1
ATOM 1142 C C . ASN A 1 153 ? -1.942 -13.629 10.215 1.00 98.00 153 ASN A C 1
ATOM 1144 O O . ASN A 1 153 ? -2.080 -14.707 10.794 1.00 98.00 153 ASN A O 1
ATOM 1148 N N . GLN A 1 154 ? -2.068 -12.467 10.860 1.00 98.12 154 GLN A N 1
ATOM 1149 C CA . GLN A 1 154 ? -2.469 -12.312 12.260 1.00 98.12 154 GLN A CA 1
ATOM 1150 C C . GLN A 1 154 ? -3.926 -11.840 12.392 1.00 98.12 154 GLN A C 1
ATOM 1152 O O . GLN A 1 154 ? -4.404 -11.581 13.497 1.00 98.12 154 GLN A O 1
ATOM 1157 N N . GLY A 1 155 ? -4.663 -11.749 11.285 1.00 98.44 155 GLY A N 1
ATOM 1158 C CA . GLY A 1 155 ? -6.050 -11.306 11.272 1.00 98.44 155 GLY A CA 1
ATOM 1159 C C . GLY A 1 155 ? -6.228 -9.784 11.221 1.00 98.44 155 GLY A C 1
ATOM 1160 O O . GLY A 1 155 ? -7.373 -9.329 11.268 1.00 98.44 155 GLY A O 1
ATOM 1161 N N . TRP A 1 156 ? -5.153 -8.997 11.125 1.00 98.62 156 TRP A N 1
ATOM 1162 C CA . TRP A 1 156 ? -5.238 -7.538 11.122 1.00 98.62 156 TRP A CA 1
ATOM 1163 C C . TRP A 1 156 ? -5.857 -7.023 9.831 1.00 98.62 156 TRP A C 1
ATOM 1165 O O . TRP A 1 156 ? -5.619 -7.547 8.745 1.00 98.62 156 TRP A O 1
ATOM 1175 N N . THR A 1 157 ? -6.636 -5.955 9.967 1.00 98.75 157 THR A N 1
ATOM 1176 C CA . THR A 1 157 ? -7.247 -5.207 8.862 1.00 98.75 157 THR A CA 1
ATOM 1177 C C . THR A 1 157 ? -6.550 -3.862 8.670 1.00 98.75 157 THR A C 1
ATOM 1179 O O . THR A 1 157 ? -5.829 -3.384 9.555 1.00 98.75 157 THR A O 1
ATOM 1182 N N . ALA A 1 158 ? -6.808 -3.199 7.543 1.00 98.69 158 ALA A N 1
ATOM 1183 C CA . ALA A 1 158 ? -6.328 -1.839 7.317 1.00 98.69 158 ALA A CA 1
ATOM 1184 C C . ALA A 1 158 ? -6.876 -0.856 8.373 1.00 98.69 158 ALA A C 1
ATOM 1186 O O . ALA A 1 158 ? -6.146 0.024 8.836 1.00 98.69 158 ALA A O 1
ATOM 1187 N N . LEU A 1 159 ? -8.124 -1.040 8.818 1.00 98.88 159 LEU A N 1
ATOM 1188 C CA . LEU A 1 159 ? -8.747 -0.258 9.886 1.00 98.88 159 LEU A CA 1
ATOM 1189 C C . LEU A 1 159 ? -8.001 -0.401 11.218 1.00 98.88 159 LEU A C 1
ATOM 1191 O O . LEU A 1 159 ? -7.755 0.607 11.877 1.00 98.88 159 LEU A O 1
ATOM 1195 N N . MET A 1 160 ? -7.606 -1.619 11.602 1.00 98.81 160 MET A N 1
ATOM 1196 C CA . MET A 1 160 ? -6.848 -1.863 12.841 1.00 98.81 160 MET A CA 1
ATOM 1197 C C . MET A 1 160 ? -5.469 -1.198 12.805 1.00 98.81 160 MET A C 1
ATOM 1199 O O . MET A 1 160 ? -5.059 -0.578 13.788 1.00 98.81 160 MET A O 1
ATOM 1203 N N . LEU A 1 161 ? -4.778 -1.264 11.662 1.00 98.31 161 LEU A N 1
ATOM 1204 C CA . LEU A 1 161 ? -3.495 -0.582 11.464 1.00 98.31 161 LEU A CA 1
ATOM 1205 C C . LEU A 1 161 ? -3.645 0.942 11.573 1.00 98.31 161 LEU A C 1
ATOM 1207 O O . LEU A 1 161 ? -2.879 1.585 12.291 1.00 98.31 161 LEU A O 1
ATOM 1211 N N . ALA A 1 162 ? -4.657 1.520 10.919 1.00 98.56 162 ALA A N 1
ATOM 1212 C CA . ALA A 1 162 ? -4.951 2.949 11.018 1.00 98.56 162 ALA A CA 1
ATOM 1213 C C . ALA A 1 162 ? -5.333 3.371 12.446 1.00 98.56 162 ALA A C 1
ATOM 1215 O O . ALA A 1 162 ? -4.926 4.443 12.895 1.00 98.56 162 ALA A O 1
ATOM 1216 N N . ALA A 1 163 ? -6.083 2.533 13.167 1.00 98.75 163 ALA A N 1
ATOM 1217 C CA . ALA A 1 163 ? -6.541 2.811 14.525 1.00 98.75 163 ALA A CA 1
ATOM 1218 C C . ALA A 1 163 ? -5.388 2.803 15.526 1.00 98.75 163 ALA A C 1
ATOM 1220 O O . ALA A 1 163 ? -5.281 3.727 16.327 1.00 98.75 163 ALA A O 1
ATOM 1221 N N . ARG A 1 164 ? -4.481 1.822 15.424 1.00 98.25 164 ARG A N 1
ATOM 1222 C CA . ARG A 1 164 ? -3.258 1.755 16.237 1.00 98.25 164 ARG A CA 1
ATOM 1223 C C . ARG A 1 164 ? -2.371 2.989 16.054 1.00 98.25 164 ARG A C 1
ATOM 1225 O O . ARG A 1 164 ? -1.761 3.451 17.016 1.00 98.25 164 ARG A O 1
ATOM 1232 N N . SER A 1 165 ? -2.301 3.515 14.832 1.00 97.19 165 SER A N 1
ATOM 1233 C CA . SER A 1 165 ? -1.483 4.686 14.493 1.00 97.19 165 SER A CA 1
ATOM 1234 C C . SER A 1 165 ? -2.209 6.031 14.636 1.00 97.19 165 SER A C 1
ATOM 1236 O O . SER A 1 165 ? -1.584 7.074 14.463 1.00 97.19 165 SER A O 1
ATOM 1238 N N . GLY A 1 166 ? -3.511 6.041 14.944 1.00 98.19 166 GLY A N 1
ATOM 1239 C CA . GLY A 1 166 ? -4.278 7.269 15.187 1.00 98.19 166 GLY A CA 1
ATOM 1240 C C . GLY A 1 166 ? -4.733 8.030 13.938 1.00 98.19 166 GLY A C 1
ATOM 1241 O O . GLY A 1 166 ? -5.063 9.215 14.020 1.00 98.19 166 GLY A O 1
ATOM 1242 N N . TYR A 1 167 ? -4.780 7.389 12.769 1.00 98.50 167 TYR A N 1
ATOM 1243 C CA . TYR A 1 167 ? -5.096 8.060 11.504 1.00 98.50 167 TYR A CA 1
ATOM 1244 C C . TYR A 1 167 ? -6.601 8.191 11.253 1.00 98.50 167 TYR A C 1
ATOM 1246 O O . TYR A 1 167 ? -7.208 7.429 10.498 1.00 98.50 167 TYR A O 1
ATOM 1254 N N . VAL A 1 168 ? -7.191 9.227 11.852 1.00 98.56 168 VAL A N 1
ATOM 1255 C CA . VAL A 1 168 ? -8.633 9.540 11.830 1.00 98.56 168 VAL A CA 1
ATOM 1256 C C . VAL A 1 168 ? -9.242 9.537 10.422 1.00 98.56 168 VAL A C 1
ATOM 1258 O O . VAL A 1 168 ? -10.312 8.967 10.218 1.00 98.56 168 VAL A O 1
ATOM 1261 N N . GLU A 1 169 ? -8.579 10.134 9.429 1.00 98.50 169 GLU A N 1
ATOM 1262 C CA . GLU A 1 169 ? -9.120 10.185 8.062 1.00 98.50 169 GLU A CA 1
ATOM 1263 C C . GLU A 1 169 ? -9.169 8.805 7.394 1.00 98.50 169 GLU A C 1
ATOM 1265 O O . GLU A 1 169 ? -10.101 8.521 6.643 1.00 98.50 169 GLU A O 1
ATOM 1270 N N . CYS A 1 170 ? -8.229 7.909 7.710 1.00 98.62 170 CYS A N 1
ATOM 1271 C CA . CYS A 1 170 ? -8.301 6.521 7.251 1.00 98.62 170 CYS A CA 1
ATOM 1272 C C . CYS A 1 170 ? -9.463 5.782 7.932 1.00 98.62 170 CYS A C 1
ATOM 1274 O O . CYS A 1 170 ? -10.206 5.076 7.252 1.00 98.62 170 CYS A O 1
ATOM 1276 N N . ILE A 1 171 ? -9.692 6.004 9.235 1.00 98.56 171 ILE A N 1
ATOM 1277 C CA . ILE A 1 171 ? -10.836 5.422 9.962 1.00 98.56 171 ILE A CA 1
ATOM 1278 C C . ILE A 1 171 ? -12.164 5.809 9.312 1.00 98.56 171 ILE A C 1
ATOM 1280 O O . ILE A 1 171 ? -12.990 4.934 9.060 1.00 98.56 171 ILE A O 1
ATOM 1284 N N . LYS A 1 172 ? -12.361 7.094 8.981 1.00 98.50 172 LYS A N 1
ATOM 1285 C CA . LYS A 1 172 ? -13.593 7.575 8.325 1.00 98.50 172 LYS A CA 1
ATOM 1286 C C . LYS A 1 172 ? -13.906 6.822 7.029 1.00 98.50 172 LYS A C 1
ATOM 1288 O O . LYS A 1 172 ? -15.075 6.575 6.737 1.00 98.50 172 LYS A O 1
ATOM 1293 N N . LEU A 1 173 ? -12.876 6.469 6.261 1.00 98.38 173 LEU A N 1
ATOM 1294 C CA . LEU A 1 173 ? -13.016 5.730 5.006 1.00 98.38 173 LEU A CA 1
ATOM 1295 C C . LEU A 1 173 ? -13.274 4.236 5.248 1.00 98.38 173 LEU A C 1
ATOM 1297 O O . LEU A 1 17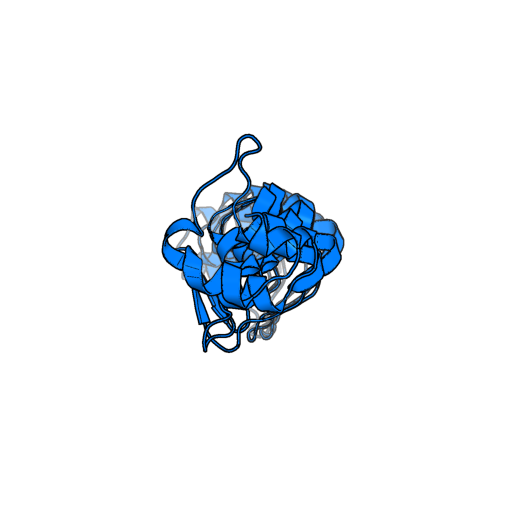3 ? -14.142 3.647 4.607 1.00 98.38 173 LEU A O 1
ATOM 1301 N N . LEU A 1 174 ? -12.546 3.633 6.187 1.00 98.62 174 LEU A N 1
ATOM 1302 C CA . LEU A 1 174 ? -12.505 2.182 6.384 1.00 98.62 174 LEU A CA 1
ATOM 1303 C C . LEU A 1 174 ? -13.646 1.645 7.263 1.00 98.62 174 LEU A C 1
ATOM 1305 O O . LEU A 1 174 ? -14.131 0.540 7.025 1.00 98.62 174 LEU A O 1
ATOM 1309 N N . VAL A 1 175 ? -14.132 2.412 8.247 1.00 98.31 175 VAL A N 1
ATOM 1310 C CA . VAL A 1 175 ? -15.057 1.925 9.298 1.00 98.31 175 VAL A CA 1
ATOM 1311 C C . VAL A 1 175 ? -16.360 1.328 8.752 1.00 98.31 175 VAL A C 1
ATOM 1313 O O . VAL A 1 175 ? -16.911 0.368 9.305 1.00 98.31 175 VAL A O 1
ATOM 1316 N N . LYS A 1 176 ? -16.850 1.850 7.622 1.00 97.31 176 LYS A N 1
ATOM 1317 C CA . LYS A 1 176 ? -18.062 1.334 6.975 1.00 97.31 176 LYS A CA 1
ATOM 1318 C C . LYS A 1 176 ? -17.867 -0.081 6.431 1.00 97.31 176 LYS A C 1
ATOM 1320 O O . LYS A 1 176 ? -18.802 -0.872 6.500 1.00 97.31 176 LYS A O 1
ATOM 1325 N N . ARG A 1 177 ? -16.671 -0.394 5.924 1.00 98.00 177 ARG A N 1
ATOM 1326 C CA . ARG A 1 177 ? -16.350 -1.679 5.286 1.00 98.00 177 ARG A CA 1
ATOM 1327 C C . ARG A 1 177 ? -15.747 -2.683 6.267 1.00 98.00 177 ARG A C 1
ATOM 1329 O O . ARG A 1 177 ? -16.083 -3.855 6.190 1.00 98.00 177 ARG A O 1
ATOM 1336 N N . GLU A 1 178 ? -14.920 -2.222 7.204 1.00 98.44 178 GLU A N 1
ATOM 1337 C CA . GLU A 1 178 ? -14.125 -3.099 8.081 1.00 98.44 178 GLU A CA 1
ATOM 1338 C C . GLU A 1 178 ? -14.512 -3.031 9.565 1.00 98.44 178 GLU A C 1
ATOM 1340 O O . GLU A 1 178 ? -14.056 -3.848 10.362 1.00 98.44 178 GLU A O 1
ATOM 1345 N N . GLY A 1 179 ? -15.359 -2.079 9.970 1.00 98.00 179 GLY A N 1
ATOM 1346 C CA . GLY A 1 179 ? -15.721 -1.938 11.381 1.00 98.00 179 GLY A CA 1
ATOM 1347 C C . GLY A 1 179 ? -16.467 -3.165 11.911 1.00 98.00 179 GLY A C 1
ATOM 1348 O O . GLY A 1 179 ? -17.387 -3.662 11.252 1.00 98.00 179 GLY A O 1
ATOM 1349 N N . GLY A 1 180 ? -16.093 -3.620 13.103 1.00 97.62 180 GLY A N 1
ATOM 1350 C CA . GLY A 1 180 ? -16.594 -4.837 13.748 1.00 97.62 180 GLY A CA 1
ATOM 1351 C C . GLY A 1 180 ? -15.762 -6.089 13.455 1.00 97.62 180 GLY A C 1
ATOM 1352 O O . GLY A 1 180 ? -15.999 -7.138 14.057 1.00 97.62 180 GLY A O 1
ATOM 1353 N N . MET A 1 181 ? -14.777 -6.005 12.554 1.00 98.56 181 MET A N 1
ATOM 1354 C CA . MET A 1 181 ? -13.837 -7.100 12.320 1.00 98.56 181 MET A CA 1
ATOM 1355 C C . MET A 1 181 ? -12.895 -7.277 13.513 1.00 98.56 181 MET A C 1
ATOM 1357 O O . MET A 1 181 ? -12.624 -6.341 14.264 1.00 98.56 181 MET A O 1
ATOM 1361 N N . ARG A 1 182 ? -12.396 -8.505 13.675 1.00 98.44 182 ARG A N 1
ATOM 1362 C CA . ARG A 1 182 ? -11.521 -8.903 14.779 1.00 98.44 182 ARG A CA 1
ATOM 1363 C C . ARG A 1 182 ? -10.298 -9.635 14.256 1.00 98.44 182 ARG A C 1
ATOM 1365 O O . ARG A 1 182 ? -10.415 -10.395 13.288 1.00 98.44 182 ARG A O 1
ATOM 1372 N N . ASP A 1 183 ? -9.165 -9.394 14.898 1.00 98.69 183 ASP A N 1
ATOM 1373 C CA . ASP A 1 183 ? -7.918 -10.091 14.605 1.00 98.69 183 ASP A CA 1
ATOM 1374 C C . ASP A 1 183 ? -7.911 -11.520 15.191 1.00 98.69 183 ASP A C 1
ATOM 1376 O O . ASP A 1 183 ? -8.914 -12.002 15.734 1.00 98.69 183 ASP A O 1
ATOM 1380 N N . ALA A 1 184 ? -6.783 -12.227 15.081 1.00 98.44 184 ALA A N 1
ATOM 1381 C CA . ALA A 1 184 ? -6.648 -13.586 15.603 1.00 98.44 184 ALA A CA 1
ATOM 1382 C C . ALA A 1 184 ? -6.780 -13.681 17.136 1.00 98.44 184 ALA A C 1
ATOM 1384 O O . ALA A 1 184 ? -7.094 -14.763 17.641 1.00 98.44 184 ALA A O 1
ATOM 1385 N N . PHE A 1 185 ? -6.592 -12.586 17.875 1.00 98.25 185 PHE A N 1
ATOM 1386 C CA . PHE A 1 185 ? -6.765 -12.509 19.329 1.00 98.25 185 PHE A CA 1
ATOM 1387 C C . PHE A 1 185 ? -8.166 -12.032 19.735 1.00 98.25 185 PHE A C 1
ATOM 1389 O O . PHE A 1 185 ? -8.492 -12.007 20.917 1.00 98.25 185 PHE A O 1
ATOM 1396 N N . GLY A 1 186 ? -9.032 -11.720 18.768 1.00 98.38 186 GLY A N 1
ATOM 1397 C CA . GLY A 1 186 ? -10.368 -11.184 19.023 1.00 98.38 186 GLY A CA 1
ATOM 1398 C C . GLY A 1 186 ? -10.399 -9.664 19.195 1.00 98.38 186 GLY A C 1
ATOM 1399 O O . GLY A 1 186 ? -11.469 -9.126 19.481 1.00 98.38 186 GLY A O 1
ATOM 1400 N N . LYS A 1 187 ? -9.275 -8.967 18.990 1.00 98.62 187 LYS A N 1
ATOM 1401 C CA . LYS A 1 187 ? -9.160 -7.521 19.180 1.00 98.62 187 LYS A CA 1
ATOM 1402 C C . LYS A 1 187 ? -9.768 -6.746 18.018 1.00 98.62 187 LYS A C 1
ATOM 1404 O O . LYS A 1 187 ? -9.625 -7.127 16.856 1.00 98.62 187 LYS A O 1
ATOM 1409 N N . THR A 1 188 ? -10.450 -5.649 18.340 1.00 98.62 188 THR A N 1
ATOM 1410 C CA . THR A 1 188 ? -11.070 -4.726 17.374 1.00 98.62 188 THR A CA 1
ATOM 1411 C C . THR A 1 188 ? -10.185 -3.508 17.109 1.00 98.62 188 THR A C 1
ATOM 1413 O O . THR A 1 188 ? -9.218 -3.246 17.829 1.00 98.62 188 THR A O 1
ATOM 1416 N N . ALA A 1 189 ? -10.533 -2.709 16.097 1.00 98.75 189 ALA A N 1
ATOM 1417 C CA . ALA A 1 189 ? -9.863 -1.436 15.852 1.00 98.75 189 ALA A CA 1
ATOM 1418 C C . ALA A 1 189 ? -10.020 -0.468 17.042 1.00 98.75 189 ALA A C 1
ATOM 1420 O O . ALA A 1 189 ? -9.075 0.249 17.371 1.00 98.75 189 ALA A O 1
ATOM 1421 N N . LEU A 1 190 ? -11.168 -0.478 17.728 1.00 98.69 190 LEU A N 1
ATOM 1422 C CA . LEU A 1 190 ? -11.420 0.326 18.926 1.00 98.69 190 LEU A CA 1
ATOM 1423 C C . LEU A 1 190 ? -10.429 0.011 20.055 1.00 98.69 190 LEU A C 1
ATOM 1425 O O . LEU A 1 190 ? -9.900 0.939 20.666 1.00 98.69 190 LEU A O 1
ATOM 1429 N N . MET A 1 191 ? -10.121 -1.269 20.289 1.00 98.62 191 MET A N 1
ATOM 1430 C CA . MET A 1 191 ? -9.129 -1.675 21.295 1.00 98.62 191 MET A CA 1
ATOM 1431 C C . MET A 1 191 ? -7.729 -1.160 20.948 1.00 98.62 191 MET A C 1
ATOM 1433 O O . MET A 1 191 ? -7.026 -0.657 21.822 1.00 98.62 191 MET A O 1
ATOM 1437 N N . TYR A 1 192 ? -7.334 -1.198 19.672 1.00 98.56 192 TYR A N 1
ATOM 1438 C CA . TYR A 1 192 ? -6.054 -0.625 19.240 1.00 98.56 192 TYR A CA 1
ATOM 1439 C C . TYR A 1 192 ? -6.021 0.904 19.312 1.00 98.56 192 TYR A C 1
ATOM 1441 O O . TYR A 1 192 ? -4.980 1.475 19.641 1.00 98.56 192 TYR A O 1
ATOM 1449 N N . ALA A 1 193 ? -7.143 1.579 19.050 1.00 98.50 193 ALA A N 1
ATOM 1450 C CA . ALA A 1 193 ? -7.253 3.021 19.252 1.00 98.50 193 ALA A CA 1
ATOM 1451 C C . ALA A 1 193 ? -7.126 3.393 20.740 1.00 98.50 193 ALA A C 1
ATOM 1453 O O . ALA A 1 193 ? -6.446 4.367 21.058 1.00 98.50 193 ALA A O 1
ATOM 1454 N N . ALA A 1 194 ? -7.723 2.609 21.646 1.00 98.06 194 ALA A N 1
ATOM 1455 C CA . ALA A 1 194 ? -7.571 2.769 23.095 1.00 98.06 194 ALA A CA 1
ATOM 1456 C C . ALA A 1 194 ? -6.128 2.516 23.551 1.00 98.06 194 ALA A C 1
ATOM 1458 O O . ALA A 1 194 ? -5.568 3.330 24.286 1.00 98.06 194 ALA A O 1
ATOM 1459 N N . GLN A 1 195 ? -5.492 1.458 23.036 1.00 97.44 195 GLN A N 1
ATOM 1460 C CA . GLN A 1 195 ? -4.088 1.151 23.313 1.00 97.44 195 GLN A CA 1
ATOM 1461 C C . GLN A 1 195 ? -3.158 2.301 22.903 1.00 97.44 195 GLN A C 1
ATOM 1463 O O . GLN A 1 195 ? -2.211 2.610 23.619 1.00 97.44 195 GLN A O 1
ATOM 1468 N N . GLY A 1 196 ? -3.427 2.939 21.760 1.00 96.31 196 GLY A N 1
ATOM 1469 C CA . GLY A 1 196 ? -2.647 4.071 21.257 1.00 96.31 196 GLY A CA 1
ATOM 1470 C C . GLY A 1 196 ? -3.040 5.441 21.822 1.00 96.31 196 GLY A C 1
ATOM 1471 O O . GLY A 1 196 ? -2.393 6.430 21.490 1.00 96.31 196 GLY A O 1
ATOM 1472 N N . GLY A 1 197 ? -4.086 5.535 22.650 1.00 97.12 197 GLY A N 1
ATOM 1473 C CA . GLY A 1 197 ? -4.548 6.812 23.202 1.00 97.12 197 GLY A CA 1
ATOM 1474 C C . GLY A 1 197 ? -5.327 7.701 22.214 1.00 97.12 197 GLY A C 1
ATOM 1475 O O . GLY A 1 197 ? -5.494 8.900 22.440 1.00 97.12 197 GLY A O 1
ATOM 1476 N N . HIS A 1 198 ? -5.814 7.151 21.099 1.00 98.12 198 HIS A N 1
ATOM 1477 C CA . HIS A 1 198 ? -6.291 7.921 19.944 1.00 98.12 198 HIS A CA 1
ATOM 1478 C C . HIS A 1 198 ? -7.771 8.306 20.043 1.00 98.12 198 HIS A C 1
ATOM 1480 O O . HIS A 1 198 ? -8.631 7.742 19.358 1.00 98.12 198 HIS A O 1
ATOM 1486 N N . LYS A 1 199 ? -8.074 9.332 20.849 1.00 97.25 199 LYS A N 1
ATOM 1487 C CA . LYS A 1 199 ? -9.442 9.842 21.095 1.00 97.25 199 LYS A CA 1
ATOM 1488 C C . LYS A 1 199 ? -10.270 10.056 19.820 1.00 97.25 199 LYS A C 1
ATOM 1490 O O . LYS A 1 199 ? -11.448 9.705 19.776 1.00 97.25 199 LYS A O 1
ATOM 1495 N N . GLY A 1 200 ? -9.673 10.635 18.775 1.00 97.69 200 GLY A N 1
ATOM 1496 C CA . GLY A 1 200 ? -10.362 10.895 17.505 1.00 97.69 200 GLY A CA 1
ATOM 1497 C C . GLY A 1 200 ? -10.823 9.619 16.792 1.00 97.69 200 GLY A C 1
ATOM 1498 O O . GLY A 1 200 ? -11.917 9.594 16.235 1.00 97.69 200 GLY A O 1
ATOM 1499 N N . CYS A 1 201 ? -10.024 8.551 16.859 1.00 98.44 201 CYS A N 1
ATOM 1500 C CA . CYS A 1 201 ? -10.381 7.250 16.295 1.00 98.44 201 CYS A CA 1
ATOM 1501 C C . CYS A 1 201 ? -11.471 6.570 17.131 1.00 98.44 201 CYS A C 1
ATOM 1503 O O . CYS A 1 201 ? -12.440 6.068 16.568 1.00 98.44 201 CYS A O 1
ATOM 1505 N N . ILE A 1 202 ? -11.366 6.632 18.465 1.00 98.06 202 ILE A N 1
ATOM 1506 C CA . ILE A 1 202 ? -12.368 6.072 19.388 1.00 98.06 202 ILE A CA 1
ATOM 1507 C C . ILE A 1 202 ? -13.756 6.637 19.095 1.00 98.06 202 ILE A C 1
ATOM 1509 O O . ILE A 1 202 ? -14.692 5.867 18.906 1.00 98.06 202 ILE A O 1
ATOM 1513 N N . LYS A 1 203 ? -13.886 7.962 18.952 1.00 97.38 203 LYS A N 1
ATOM 1514 C CA . LYS A 1 203 ? -15.175 8.607 18.638 1.00 97.38 203 LYS A CA 1
ATOM 1515 C C . LYS A 1 203 ? -15.845 8.073 17.367 1.00 97.38 203 LYS A C 1
ATOM 1517 O O . LYS A 1 203 ? -17.064 8.110 17.271 1.00 97.38 203 LYS A O 1
ATOM 1522 N N . LEU A 1 204 ? -15.066 7.610 16.391 1.00 98.00 204 LEU A N 1
ATOM 1523 C CA . LEU A 1 204 ? -15.585 7.076 15.128 1.00 98.00 204 LEU A CA 1
ATOM 1524 C C . LEU A 1 204 ? -15.896 5.576 15.190 1.00 98.00 204 LEU A C 1
ATOM 1526 O O . LEU A 1 204 ? -16.696 5.089 14.395 1.00 98.00 204 LEU A O 1
ATOM 1530 N N . LEU A 1 205 ? -15.246 4.847 16.097 1.00 98.25 205 LEU A N 1
ATOM 1531 C CA . LEU A 1 205 ? -15.337 3.390 16.206 1.00 98.25 205 LEU A CA 1
ATOM 1532 C C . LEU A 1 205 ? -16.339 2.940 17.278 1.00 98.25 205 LEU A C 1
ATOM 1534 O O . LEU A 1 205 ? -16.934 1.872 17.141 1.00 98.25 205 LEU A O 1
ATOM 1538 N N . ILE A 1 206 ? -16.552 3.754 18.318 1.00 96.12 206 ILE A N 1
ATOM 1539 C CA . ILE A 1 206 ? -17.280 3.366 19.534 1.00 96.12 206 ILE A CA 1
ATOM 1540 C C . ILE A 1 206 ? -18.699 2.860 19.250 1.00 96.12 206 ILE A C 1
ATOM 1542 O O . ILE A 1 206 ? -19.077 1.810 19.754 1.00 96.12 206 ILE A O 1
ATOM 1546 N N . GLU A 1 207 ? -19.453 3.516 18.365 1.00 93.38 207 GLU A N 1
ATOM 1547 C CA . GLU A 1 207 ? -20.830 3.103 18.047 1.00 93.38 207 GLU A CA 1
ATOM 1548 C C . GLU A 1 207 ? -20.908 1.727 17.371 1.00 93.38 207 GLU A C 1
ATOM 1550 O O . GLU A 1 207 ? -21.941 1.066 17.435 1.00 93.38 207 GLU A O 1
ATOM 1555 N N . LYS A 1 208 ? -19.830 1.287 16.711 1.00 95.25 208 LYS A N 1
ATOM 1556 C CA . LYS A 1 208 ? -19.808 0.034 15.944 1.00 95.25 208 LYS A CA 1
ATOM 1557 C C . LYS A 1 208 ? -19.105 -1.108 16.674 1.00 95.25 208 LYS A C 1
ATOM 1559 O O . LYS A 1 208 ? -19.381 -2.266 16.377 1.00 95.25 208 LYS A O 1
ATOM 1564 N N . GLU A 1 209 ? -18.191 -0.791 17.589 1.00 96.75 209 GLU A N 1
ATOM 1565 C CA . GLU A 1 209 ? -17.278 -1.770 18.195 1.00 96.75 209 GLU A CA 1
ATOM 1566 C C . GLU A 1 209 ? -17.286 -1.779 19.731 1.00 96.75 209 GLU A C 1
ATOM 1568 O O . GLU A 1 209 ? -16.557 -2.576 20.319 1.00 96.75 209 GLU A O 1
ATOM 1573 N N . SER A 1 210 ? -18.092 -0.935 20.391 1.00 93.62 210 SER A N 1
ATOM 1574 C CA . SER A 1 210 ? -18.252 -0.986 21.853 1.00 93.62 210 SER A CA 1
ATOM 1575 C C . SER A 1 210 ? -18.818 -2.325 22.328 1.00 93.62 210 SER A C 1
ATOM 1577 O O . SER A 1 210 ? -19.530 -3.010 21.587 1.00 93.62 210 SER A O 1
ATOM 1579 N N . LYS A 1 211 ? -18.547 -2.663 23.594 1.00 91.44 211 LYS A N 1
ATOM 1580 C CA . LYS A 1 211 ? -19.032 -3.887 24.262 1.00 91.44 211 LYS A CA 1
ATOM 1581 C C . LYS A 1 211 ? -18.527 -5.185 23.629 1.00 91.44 211 LYS A C 1
ATOM 1583 O O . LYS A 1 211 ? -19.103 -6.256 23.814 1.00 91.44 211 LYS A O 1
ATOM 1588 N N . VAL A 1 212 ? -17.451 -5.091 22.856 1.00 95.12 212 VAL A N 1
ATOM 1589 C CA . VAL A 1 212 ? -16.736 -6.249 22.340 1.00 95.12 212 VAL A CA 1
ATOM 1590 C C . VAL A 1 212 ? -15.624 -6.606 23.314 1.00 95.12 212 VAL A C 1
ATOM 1592 O O . VAL A 1 212 ? -14.855 -5.744 23.729 1.00 95.12 212 VAL A O 1
ATOM 1595 N N . GLN A 1 213 ? -15.537 -7.892 23.633 1.00 96.75 213 GLN A N 1
ATOM 1596 C CA . GLN A 1 213 ? -14.418 -8.489 24.346 1.00 96.75 213 GLN A CA 1
ATOM 1597 C C . GLN A 1 213 ? -13.519 -9.245 23.369 1.00 96.75 213 GLN A C 1
ATOM 1599 O O . GLN A 1 213 ? -14.007 -9.856 22.403 1.00 96.75 213 GLN A O 1
ATOM 1604 N N . ASP A 1 214 ? -12.215 -9.191 23.619 1.00 97.81 214 ASP A N 1
ATOM 1605 C CA . ASP A 1 214 ? -11.257 -10.088 22.985 1.00 97.81 214 ASP A CA 1
ATOM 1606 C C . ASP A 1 214 ? -11.308 -11.486 23.630 1.00 97.81 214 ASP A C 1
ATOM 1608 O O . ASP A 1 214 ? -12.194 -11.791 24.434 1.00 97.81 214 ASP A O 1
ATOM 1612 N N . LYS A 1 215 ? -10.399 -12.382 23.234 1.00 98.12 215 LYS A N 1
ATOM 1613 C CA . LYS A 1 215 ? -10.388 -13.763 23.743 1.00 98.12 215 LYS A CA 1
ATOM 1614 C C . LYS A 1 215 ? -10.077 -13.876 25.236 1.00 98.12 215 LYS A C 1
ATOM 1616 O O . LYS A 1 215 ? -10.446 -14.889 25.825 1.00 98.12 215 LYS A O 1
ATOM 1621 N N . ASP A 1 216 ? -9.454 -12.860 25.823 1.00 97.50 216 ASP A N 1
ATOM 1622 C CA . ASP A 1 216 ? -9.108 -12.811 27.242 1.00 97.50 216 ASP A CA 1
ATOM 1623 C C . ASP A 1 216 ? -10.170 -12.048 28.060 1.00 97.50 216 ASP A C 1
ATOM 1625 O O . ASP A 1 216 ? -10.006 -11.831 29.259 1.00 97.50 216 ASP A O 1
ATOM 1629 N N . GLY A 1 217 ? -11.283 -11.649 27.429 1.00 96.62 217 GLY A N 1
ATOM 1630 C CA . GLY A 1 217 ? -12.348 -10.880 28.073 1.00 96.62 217 GLY A CA 1
ATOM 1631 C C . GLY A 1 217 ? -12.068 -9.376 28.148 1.00 96.62 217 GLY A C 1
ATOM 1632 O O . GLY A 1 217 ? -12.840 -8.650 28.777 1.00 96.62 217 GLY A O 1
ATOM 1633 N N . VAL A 1 218 ? -10.997 -8.890 27.510 1.00 96.81 218 VAL A N 1
ATOM 1634 C CA . VAL A 1 218 ? -10.551 -7.494 27.597 1.00 96.81 218 VAL A CA 1
ATOM 1635 C C . VAL A 1 218 ? -11.360 -6.615 26.648 1.00 96.81 218 VAL A C 1
ATOM 1637 O O . VAL A 1 218 ? -11.583 -6.960 25.485 1.00 96.81 218 VAL A O 1
ATOM 1640 N N . THR A 1 219 ? -11.792 -5.452 27.139 1.00 97.00 219 THR A N 1
ATOM 1641 C CA . THR A 1 219 ? -12.538 -4.440 26.371 1.00 97.00 219 THR A CA 1
ATOM 1642 C C . THR A 1 219 ? -11.667 -3.216 26.081 1.00 97.00 219 THR A C 1
ATOM 1644 O O . THR A 1 219 ? -10.593 -3.043 26.662 1.00 97.00 219 THR A O 1
ATOM 1647 N N . ALA A 1 220 ? -12.127 -2.309 25.214 1.00 97.00 220 ALA A N 1
ATOM 1648 C CA . ALA A 1 220 ? -11.400 -1.064 24.964 1.00 97.00 220 ALA A CA 1
ATOM 1649 C C . ALA A 1 220 ? -11.313 -0.173 26.220 1.00 97.00 220 ALA A C 1
ATOM 1651 O O . ALA A 1 220 ? -10.286 0.472 26.442 1.00 97.00 220 ALA A O 1
ATOM 1652 N N . LEU A 1 221 ? -12.356 -0.160 27.058 1.00 97.06 221 LEU A N 1
ATOM 1653 C CA . LEU A 1 221 ? -12.356 0.520 28.355 1.00 97.06 221 LEU A CA 1
ATOM 1654 C C . LEU A 1 221 ? -11.291 -0.048 29.300 1.00 97.06 221 LEU A C 1
ATOM 1656 O O . LEU A 1 221 ? -10.577 0.731 29.928 1.00 97.06 221 LEU A O 1
ATOM 1660 N N . MET A 1 222 ? -11.153 -1.375 29.377 1.00 96.25 222 MET A N 1
ATOM 1661 C CA . MET A 1 222 ? -10.124 -2.013 30.208 1.00 96.25 222 MET A CA 1
ATOM 1662 C C . MET A 1 222 ? -8.719 -1.603 29.756 1.00 96.25 222 MET A C 1
ATOM 1664 O O . MET A 1 222 ? -7.921 -1.167 30.580 1.00 96.25 222 MET A O 1
ATOM 1668 N N . VAL A 1 223 ? -8.457 -1.600 28.444 1.00 96.12 223 VAL A N 1
ATOM 1669 C CA . VAL A 1 223 ? -7.183 -1.110 27.882 1.00 96.12 223 VAL A CA 1
ATOM 1670 C C . VAL A 1 223 ? -6.933 0.364 28.236 1.00 96.12 223 VAL A C 1
ATOM 1672 O O . VAL A 1 223 ? -5.819 0.744 28.597 1.00 96.12 223 VAL A O 1
ATOM 1675 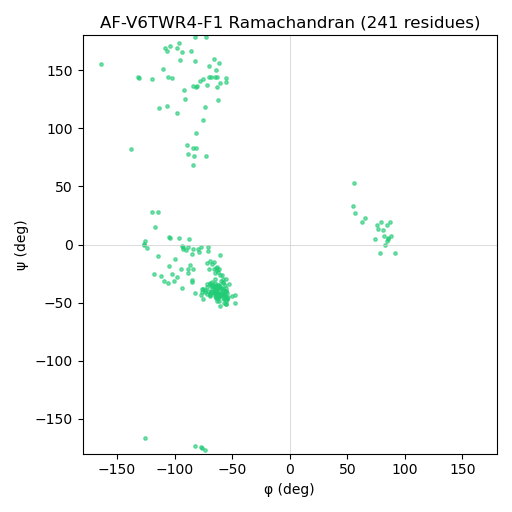N N . ALA A 1 224 ? -7.956 1.223 28.157 1.00 95.38 224 ALA A N 1
ATOM 1676 C CA . ALA A 1 224 ? -7.827 2.632 28.539 1.00 95.38 224 ALA A CA 1
ATOM 1677 C C . ALA A 1 224 ? -7.553 2.818 30.045 1.00 95.38 224 ALA A C 1
ATOM 1679 O O . ALA A 1 224 ? -6.801 3.725 30.418 1.00 95.38 224 ALA A O 1
ATOM 1680 N N . ALA A 1 225 ? -8.137 1.962 30.891 1.00 95.69 225 ALA A N 1
ATOM 1681 C CA . ALA A 1 225 ? -7.926 1.945 32.335 1.00 95.69 225 ALA A CA 1
ATOM 1682 C C . ALA A 1 225 ? -6.513 1.482 32.712 1.00 95.69 225 ALA A C 1
ATOM 1684 O O . ALA A 1 225 ? -5.861 2.145 33.517 1.00 95.69 225 ALA A O 1
ATOM 1685 N N . GLU A 1 226 ? -6.010 0.417 32.081 1.00 95.50 226 GLU A N 1
ATOM 1686 C CA . GLU A 1 226 ? -4.629 -0.062 32.251 1.00 95.50 226 GLU A CA 1
ATOM 1687 C C . GLU A 1 226 ? -3.598 1.017 31.898 1.00 95.50 226 GLU A C 1
ATOM 1689 O O . GLU A 1 226 ? -2.599 1.183 32.594 1.00 95.50 226 GLU A O 1
ATOM 1694 N N . ASN A 1 227 ? -3.876 1.811 30.861 1.00 93.75 227 ASN A N 1
ATOM 1695 C CA . ASN A 1 227 ? -3.030 2.930 30.448 1.00 93.75 227 ASN A CA 1
ATOM 1696 C C . ASN A 1 227 ? -3.208 4.204 31.303 1.00 93.75 227 ASN A C 1
ATOM 1698 O O . ASN A 1 227 ? -2.528 5.200 31.053 1.00 93.75 227 ASN A O 1
ATOM 1702 N N . GLY A 1 228 ? -4.132 4.220 32.271 1.00 93.31 228 GLY A N 1
ATOM 1703 C CA . GLY A 1 228 ? -4.386 5.373 33.143 1.00 93.31 228 GLY A CA 1
ATOM 1704 C C . GLY A 1 228 ? -4.945 6.610 32.428 1.00 93.31 228 GLY A C 1
ATOM 1705 O O . GLY A 1 228 ? -4.782 7.731 32.912 1.00 93.31 228 GLY A O 1
ATOM 1706 N N . ASN A 1 229 ? -5.587 6.448 31.265 1.00 92.25 229 ASN A N 1
ATOM 1707 C CA . ASN A 1 229 ? -6.071 7.577 30.471 1.00 92.25 229 ASN A CA 1
ATOM 1708 C C . ASN A 1 229 ? -7.502 7.971 30.870 1.00 92.25 229 ASN A C 1
ATOM 1710 O O . ASN A 1 229 ? -8.477 7.553 30.241 1.00 92.25 229 ASN A O 1
ATOM 1714 N N . SER A 1 230 ? -7.626 8.811 31.901 1.00 93.12 230 SER A N 1
ATOM 1715 C CA . SER A 1 230 ? -8.910 9.256 32.470 1.00 93.12 230 SER A CA 1
ATOM 1716 C C . SER A 1 230 ? -9.892 9.838 31.446 1.00 93.12 230 SER A C 1
ATOM 1718 O O . SER A 1 230 ? -11.105 9.649 31.564 1.00 93.12 230 SER A O 1
ATOM 1720 N N . GLU A 1 231 ? -9.390 10.527 30.419 1.00 93.19 231 GLU A N 1
ATOM 1721 C CA . GLU A 1 231 ? -10.230 11.101 29.365 1.00 93.19 231 GLU A CA 1
ATOM 1722 C C . GLU A 1 231 ? -10.859 10.010 28.487 1.00 93.19 231 GLU A C 1
ATOM 1724 O O . GLU A 1 231 ? -12.050 10.072 28.170 1.00 93.19 231 GLU A O 1
ATOM 1729 N N . LEU A 1 232 ? -10.081 8.988 28.119 1.00 94.69 232 LEU A N 1
ATOM 1730 C CA . LEU A 1 232 ? -10.588 7.854 27.347 1.00 94.69 232 LEU A CA 1
ATOM 1731 C C . LEU A 1 232 ? -11.485 6.941 28.172 1.00 94.69 232 LEU A C 1
ATOM 1733 O O . LEU A 1 232 ? -12.483 6.462 27.642 1.00 94.69 232 LEU A O 1
ATOM 1737 N N . ILE A 1 233 ? -11.170 6.749 29.454 1.00 95.31 233 ILE A N 1
ATOM 1738 C CA . ILE A 1 233 ? -12.033 6.032 30.397 1.00 95.31 233 ILE A CA 1
ATOM 1739 C C . ILE A 1 233 ? -13.413 6.689 30.416 1.00 95.31 233 ILE A C 1
ATOM 1741 O O . ILE A 1 233 ? -14.408 6.016 30.180 1.00 95.31 233 ILE A O 1
ATOM 1745 N N . THR A 1 234 ? -13.471 8.012 30.597 1.00 93.88 234 THR A N 1
ATOM 1746 C CA . THR A 1 234 ? -14.739 8.761 30.598 1.00 93.88 234 THR A CA 1
ATOM 1747 C C . THR A 1 234 ? -15.499 8.579 29.283 1.00 93.88 234 THR A C 1
ATOM 1749 O O . THR A 1 234 ? -16.689 8.283 29.295 1.00 93.88 234 THR A O 1
ATOM 1752 N N . LEU A 1 235 ? -14.807 8.686 28.144 1.00 94.06 235 LEU A N 1
ATOM 1753 C CA . LEU A 1 235 ? -15.415 8.532 26.820 1.00 94.06 235 LEU A CA 1
ATOM 1754 C C . LEU A 1 235 ? -15.962 7.117 26.562 1.00 94.06 235 LEU A C 1
ATOM 1756 O O . LEU A 1 235 ? -16.982 6.964 25.896 1.00 94.06 235 LEU A O 1
ATOM 1760 N N . LEU A 1 236 ? -15.270 6.083 27.041 1.00 94.19 236 LEU A N 1
ATOM 1761 C CA . LEU A 1 236 ? -15.643 4.684 26.818 1.00 94.19 236 LEU A CA 1
ATOM 1762 C C . LEU A 1 236 ? -16.678 4.189 27.835 1.00 94.19 236 LEU A C 1
ATOM 1764 O O . LEU A 1 236 ? -17.519 3.365 27.477 1.00 94.19 236 LEU A O 1
ATOM 1768 N N . LEU A 1 237 ? -16.672 4.714 29.066 1.00 92.44 237 LEU A N 1
ATOM 1769 C CA . LEU A 1 237 ? -17.621 4.355 30.127 1.00 92.44 237 LEU A CA 1
ATOM 1770 C C . LEU A 1 237 ? -19.078 4.537 29.697 1.00 92.44 237 LEU A C 1
ATOM 1772 O O . LEU A 1 237 ? -19.901 3.674 29.986 1.00 92.44 237 LEU A O 1
ATOM 1776 N N . GLU A 1 238 ? -19.390 5.604 28.959 1.00 83.44 238 GLU A N 1
ATOM 1777 C CA . GLU A 1 238 ? -20.753 5.884 28.486 1.00 83.44 238 GLU A CA 1
ATOM 1778 C C . GLU A 1 238 ? -21.344 4.746 27.636 1.00 83.44 238 GLU A C 1
ATOM 1780 O O . GLU A 1 238 ? -22.559 4.547 27.619 1.00 83.44 238 GLU A O 1
ATOM 1785 N N . LYS A 1 239 ? -20.496 3.991 26.925 1.00 86.50 239 LYS A N 1
ATOM 1786 C CA . LYS A 1 239 ? -20.921 2.931 25.997 1.00 86.50 239 LYS A CA 1
ATOM 1787 C C . LYS A 1 239 ? -20.558 1.525 26.468 1.00 86.50 239 LYS A C 1
ATOM 1789 O O . LYS A 1 239 ? -21.273 0.588 26.120 1.00 86.50 239 LYS A O 1
ATOM 1794 N N . GLU A 1 240 ? -19.502 1.359 27.263 1.00 86.56 240 GLU A N 1
ATOM 1795 C CA . GLU A 1 240 ? -19.028 0.055 27.753 1.00 86.56 240 GLU A CA 1
ATOM 1796 C C . GLU A 1 240 ? -19.347 -0.221 29.230 1.00 86.56 240 GLU A C 1
ATOM 1798 O O . GLU A 1 240 ? -19.351 -1.380 29.629 1.00 86.56 240 GLU A O 1
ATOM 1803 N N . GLY A 1 241 ? -19.666 0.789 30.046 1.00 73.06 241 GLY A N 1
ATOM 1804 C CA . GLY A 1 241 ? -19.793 0.649 31.507 1.00 73.06 241 GLY A CA 1
ATOM 1805 C C . GLY A 1 241 ? -21.003 -0.145 32.020 1.00 73.06 241 GLY A C 1
ATOM 1806 O O . GLY A 1 241 ? -21.141 -0.308 33.226 1.00 73.06 241 GLY A O 1
ATOM 1807 N N . GLY A 1 242 ? -21.886 -0.616 31.135 1.00 67.88 242 GLY A N 1
ATOM 1808 C CA . GLY A 1 242 ? -23.098 -1.373 31.484 1.00 67.88 242 GLY A CA 1
ATOM 1809 C C . GLY A 1 242 ? -23.100 -2.823 30.995 1.00 67.88 242 GLY A C 1
ATOM 1810 O O . GLY A 1 242 ? -24.172 -3.321 30.652 1.00 67.88 242 GLY A O 1
ATOM 1811 N N . MET A 1 243 ? -21.923 -3.440 30.847 1.00 59.44 243 MET A N 1
ATOM 1812 C CA . MET A 1 243 ? -21.784 -4.879 30.573 1.00 59.44 243 MET A CA 1
ATOM 1813 C C . MET A 1 243 ? -21.916 -5.715 31.840 1.00 59.44 243 MET A C 1
ATOM 1815 O O . MET A 1 243 ? -21.426 -5.257 32.895 1.00 59.44 243 MET A O 1
#

Mean predicted aligned error: 3.92 Å

Secondary structure (DSSP, 8-state):
-HHHHHT-HHHHHHTGGGTT---TTS--HHHHHHHTT-HHHHHHHS---TT---HHHHHHHTT-HHHHHHHHHHHTT---SSEEE-SS-EEET--HHHHHHHHT-HHHHHHHHHHHTT---TT---HHHHHHHTT-HHHHHHHHHHHTT---TT---HHHHHHHHT-HHHHHHHHHHHTT---TTS--HHHHHHHTT-HHHHHHHHHHHTT---TTS--HHHHHHHTT-HHHHHHHHHHHTT-

pLDDT: mean 95.36, std 6.3, range [59.44, 98.88]

Nearest PDB structures (foldseek):
  7uzu-assembly1_A  TM=7.364E-01  e=4.339E-10  Homo sapiens
  8tzh-assembly1_B  TM=9.328E-01  e=3.198E-05  synthetic construct
  4hrm-assembly1_D  TM=8.090E-01  e=1.384E-03  synthetic construct
  5vrq-assembly1_A-2  TM=4.445E-01  e=1.208E-02  Legionella pneumophila subsp. pneumophila str. Philadelphia 1
  8p83-assembly1_D  TM=2.846E-01  e=9.194E-01  Homo sapiens

Solvent-accessible surfa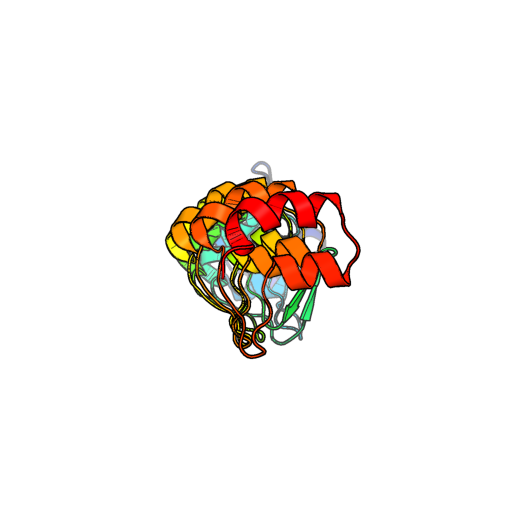ce area (backbone atoms only — not comparable to full-atom values): 12520 Å² total; per-residue (Å²): 87,70,31,28,54,76,61,38,55,67,64,38,61,77,44,57,95,53,43,83,48,59,54,97,88,64,46,29,25,47,37,42,5,32,66,62,64,29,59,73,48,28,44,67,71,43,49,61,45,97,42,40,50,36,50,41,38,54,22,27,67,70,60,36,54,68,47,28,66,28,27,43,90,81,53,60,72,50,48,23,78,34,73,46,83,50,102,83,47,78,36,41,31,33,38,37,41,33,47,9,15,42,75,36,36,40,68,51,29,66,73,31,42,95,65,43,63,78,49,54,26,80,64,34,47,36,35,39,35,34,2,25,60,55,64,17,51,68,28,29,65,68,30,43,87,74,44,63,71,52,52,24,75,63,31,47,35,36,45,33,41,9,20,42,72,47,33,43,73,44,38,72,68,32,44,85,70,40,59,68,49,52,27,74,61,38,46,38,33,41,37,31,5,32,68,56,67,22,64,72,33,32,74,74,30,45,93,67,45,55,78,46,51,24,77,86,65,52,33,36,47,54,44,14,52,76,70,65,38,66,70,54,30,59,65,32,40,82,68,44,67,84,118

Foldseek 3Di:
DVCLQVLPQVVLLVPLVQQCPADPVRDGSLLNNLQNVNVVSNCVNFNQDPQRCHQLLVCLLVLVLSSVLSNCVPCFPQFTCQWDDDVQDTFARDGSLLSNLLVLSLSSVVNRCVRCFPDATPQRDTSLLSNLLNLSLSSVQVNCVRCQPRAGPQRDGSLLSNLLVLNLSSLVSRCVRCQPGATNQQDGSLLSNLLNVRPSSNVSRCVRHAPGATPVRDGSLNSNVVVVPPVVVVVNCVRHVPD

Organism: Giardia intestinalis (NCBI:txid5741)